Protein AF-A0A9D3YR65-F1 (afdb_monomer_lite)

Foldseek 3Di:
DDDDDDDDDDDPPPDDDPPCVVVVPPPVPLVNLQDQKDDAAADDPDDPDADDLCNLPPAMEGEAECCSNVVDWFFDLDPPLPRQTWDWPAKDPDWAWEQDQQAIHIYIWTWTAGPPPRDTDTC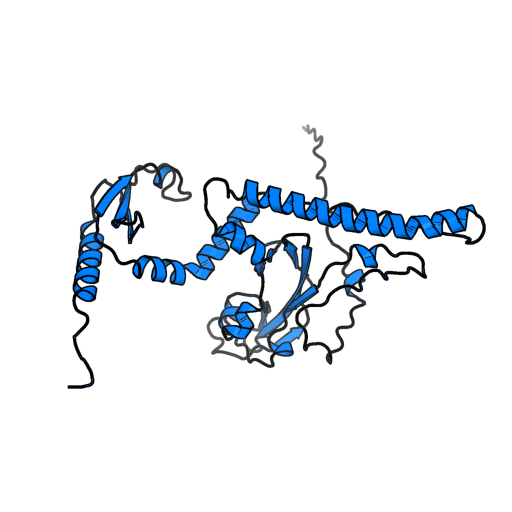PDPSNLVVDDPVVSVVPAWDDDPHHIYGVVLLVLQVPPDDQSALQNSLVNSVVSNVVSLVVSQVVNVVNNVVVVVCVVVVNDDDDDDDDHDDRDDDDDSVVVVVRNVVVCVVCVVVVVVVLQPDDAAFDDKDKDCPVLCPDDDPSHPASKIKIFIAHPVRRTNDIDIGNDPPPPCPVVVVVVVVSVVVVVDPPPDDPDD

Secondary structure (DSSP, 8-state):
-------------------GGGTTT----GGGTT-SEEPPPPPPSS--SPPPTHHHH---EEEE-HHHHS----B--STTSTTPBEEEEEE-S-PEEEE-SSSEEEEEEEEEEETTT--EEETTSHHHHTTS-HHHHTT--EEE-SS-EEEHHHHHHHH---TT--HHHHHHHHHHHHHHHHHHHHHHHHHHHHHHHHHHHTTSSSS---PPPPPPPPPPPHHHHHHHHHHHHHHTHHHHHHHHTT--S-EEEEEEESTTGGG--STTTT---EEEEEEETTS-EEEEEEESSTTTTTHHHHHHHHHHHHHHT------S--

InterPro domains:
  IPR046616 Domain of unknown function DUF6729 [PF20499] (31-234)

Radius of gyration: 27.74 Å; chains: 1; bounding box: 66×51×92 Å

Structure (mmCIF, N/CA/C/O backbone):
data_AF-A0A9D3YR65-F1
#
_entry.id   AF-A0A9D3YR65-F1
#
loop_
_atom_site.group_PDB
_atom_site.id
_atom_site.type_symbol
_atom_site.label_atom_id
_atom_site.label_alt_id
_atom_site.label_comp_id
_atom_site.label_asym_id
_atom_site.label_entity_id
_atom_site.label_seq_id
_atom_site.pdbx_PDB_ins_code
_atom_site.Cartn_x
_atom_site.Cartn_y
_atom_site.Cartn_z
_atom_site.occupancy
_atom_site.B_iso_or_equiv
_atom_site.auth_seq_id
_atom_site.auth_comp_id
_atom_site.auth_asym_id
_atom_site.auth_atom_id
_atom_site.pdbx_PDB_model_num
ATOM 1 N N . MET A 1 1 ? 37.535 -23.950 35.091 1.00 33.81 1 MET A N 1
ATOM 2 C CA . MET A 1 1 ? 37.998 -22.564 35.286 1.00 33.81 1 MET A CA 1
ATOM 3 C C . MET A 1 1 ? 37.459 -21.768 34.109 1.00 33.81 1 MET A C 1
ATOM 5 O O . MET A 1 1 ? 38.143 -21.617 33.110 1.00 33.81 1 MET A O 1
ATOM 9 N N . GLU A 1 2 ? 36.144 -21.555 34.016 1.00 28.38 2 GLU A N 1
ATOM 10 C CA . GLU A 1 2 ? 35.369 -20.631 34.875 1.00 28.38 2 GLU A CA 1
ATOM 11 C C . GLU A 1 2 ? 36.093 -19.287 34.980 1.00 28.38 2 GLU A C 1
ATOM 13 O O . GLU A 1 2 ? 37.108 -19.197 35.657 1.00 28.38 2 GLU A O 1
ATOM 18 N N . ASP A 1 3 ? 35.646 -18.282 34.225 1.00 25.77 3 ASP A N 1
ATOM 19 C CA . ASP A 1 3 ? 34.629 -17.386 34.772 1.00 25.77 3 ASP A CA 1
ATOM 20 C C . ASP A 1 3 ? 33.911 -16.558 33.696 1.00 25.77 3 ASP A C 1
ATOM 22 O O . ASP A 1 3 ? 34.478 -16.108 32.700 1.00 25.77 3 ASP A O 1
ATOM 26 N N . ASN A 1 4 ? 32.614 -16.398 33.934 1.00 28.11 4 ASN A N 1
ATOM 27 C CA . ASN A 1 4 ? 31.660 -15.551 33.230 1.00 28.11 4 ASN A CA 1
ATOM 28 C C . ASN A 1 4 ? 31.569 -14.218 34.003 1.00 28.11 4 ASN A C 1
ATOM 30 O O . ASN A 1 4 ? 31.709 -14.225 35.226 1.00 28.11 4 ASN A O 1
ATOM 34 N N . PRO A 1 5 ? 31.238 -13.083 33.363 1.00 31.69 5 PRO A N 1
ATOM 35 C CA . PRO A 1 5 ? 29.966 -12.498 33.776 1.00 31.69 5 PRO A CA 1
ATOM 36 C C . PRO A 1 5 ? 29.166 -11.850 32.638 1.00 31.69 5 PRO A C 1
ATOM 38 O O . PRO A 1 5 ? 29.529 -10.842 32.034 1.00 31.69 5 PRO A O 1
ATOM 41 N N . THR A 1 6 ? 27.966 -12.390 32.468 1.00 30.88 6 THR A N 1
ATOM 42 C CA . THR A 1 6 ? 26.739 -11.732 32.017 1.00 30.88 6 THR A CA 1
ATOM 43 C C . THR A 1 6 ? 26.344 -10.530 32.881 1.00 30.88 6 THR A C 1
ATOM 45 O O . THR A 1 6 ? 26.298 -10.649 34.103 1.00 30.88 6 THR A O 1
ATOM 48 N N . LYS A 1 7 ? 25.933 -9.430 32.229 1.00 27.34 7 LYS A N 1
ATOM 49 C CA . LYS A 1 7 ? 24.860 -8.463 32.594 1.00 27.34 7 LYS A CA 1
ATOM 50 C C . LYS A 1 7 ? 24.958 -7.286 31.612 1.00 27.34 7 LYS A C 1
ATOM 52 O O . LYS A 1 7 ? 26.037 -6.762 31.402 1.00 27.34 7 LYS A O 1
ATOM 57 N N . GLY A 1 8 ? 23.941 -6.758 30.952 1.00 29.27 8 GLY A N 1
ATOM 58 C CA . GLY A 1 8 ? 22.530 -7.057 30.785 1.00 29.27 8 GLY A CA 1
ATOM 59 C C . GLY A 1 8 ? 22.041 -5.999 29.789 1.00 29.27 8 GLY A C 1
ATOM 60 O O . GLY A 1 8 ? 22.230 -4.805 30.008 1.00 29.27 8 GLY A O 1
ATOM 61 N N . ARG A 1 9 ? 21.491 -6.410 28.647 1.00 26.41 9 ARG A N 1
ATOM 62 C CA . ARG A 1 9 ? 20.731 -5.514 27.768 1.00 26.41 9 ARG A CA 1
ATOM 63 C C . ARG A 1 9 ? 19.375 -6.155 27.585 1.00 26.41 9 ARG A C 1
ATOM 65 O O . ARG A 1 9 ? 19.244 -7.103 26.817 1.00 26.41 9 ARG A O 1
ATOM 72 N N . SER A 1 10 ? 18.404 -5.657 28.344 1.00 24.78 10 SER A N 1
ATOM 73 C CA . SER A 1 10 ? 16.997 -5.981 28.160 1.00 24.78 10 SER A CA 1
ATOM 74 C C . SER A 1 10 ? 16.631 -5.740 26.701 1.00 24.78 10 SER A C 1
ATOM 76 O O . SER A 1 10 ? 16.705 -4.614 26.202 1.00 24.78 10 SER A O 1
ATOM 78 N N . ALA A 1 11 ? 16.276 -6.818 26.010 1.00 24.48 11 ALA A N 1
ATOM 79 C CA . ALA A 1 11 ? 15.520 -6.734 24.782 1.00 24.48 11 ALA A CA 1
ATOM 80 C C . ALA A 1 11 ? 14.177 -6.096 25.146 1.00 24.48 11 ALA A C 1
ATOM 82 O O . ALA A 1 11 ? 13.398 -6.661 25.909 1.00 24.48 11 ALA A O 1
ATOM 83 N N . VAL A 1 12 ? 13.935 -4.881 24.659 1.00 24.88 12 VAL A N 1
ATOM 84 C CA . VAL A 1 12 ? 12.588 -4.318 24.664 1.00 24.88 12 VAL A CA 1
ATOM 85 C C . VAL A 1 12 ? 11.820 -5.097 23.606 1.00 24.88 12 VAL A C 1
ATOM 87 O O . VAL A 1 12 ? 11.958 -4.846 22.407 1.00 24.88 12 VAL A O 1
ATOM 90 N N . ASP A 1 13 ? 11.081 -6.099 24.068 1.00 22.06 13 ASP A N 1
ATOM 91 C CA . ASP A 1 13 ? 10.067 -6.794 23.294 1.00 22.06 13 ASP A CA 1
ATOM 92 C C . ASP A 1 13 ? 9.040 -5.769 22.810 1.00 22.06 13 ASP A C 1
ATOM 94 O O . ASP A 1 13 ? 8.170 -5.317 23.554 1.00 22.06 13 ASP A O 1
ATOM 98 N N . ILE A 1 14 ? 9.131 -5.398 21.533 1.00 26.06 14 ILE A N 1
ATOM 99 C CA . ILE A 1 14 ? 8.037 -4.731 20.831 1.00 26.06 14 ILE A CA 1
ATOM 100 C C . ILE A 1 14 ? 6.970 -5.803 20.614 1.00 26.06 14 ILE A C 1
ATOM 102 O O . ILE A 1 14 ? 6.960 -6.504 19.599 1.00 26.06 14 ILE A O 1
ATOM 106 N N . LYS A 1 15 ? 6.087 -5.959 21.600 1.00 24.25 15 LYS A N 1
ATOM 107 C CA . LYS A 1 15 ? 4.850 -6.716 21.440 1.00 24.25 15 LYS A CA 1
ATOM 108 C C . LYS A 1 15 ? 3.971 -5.987 20.420 1.00 24.25 15 LYS A C 1
ATOM 110 O O . LYS A 1 15 ? 3.348 -4.980 20.720 1.00 24.25 15 LYS A O 1
ATOM 115 N N . SER A 1 16 ? 3.919 -6.519 19.206 1.00 31.56 16 SER A N 1
ATOM 116 C CA . SER A 1 16 ? 2.702 -6.526 18.396 1.00 31.56 16 SER A CA 1
ATOM 117 C C . SER A 1 16 ? 2.431 -7.992 18.083 1.00 31.56 16 SER A C 1
ATOM 119 O O . SER A 1 16 ? 3.314 -8.689 17.573 1.00 31.56 16 SER A O 1
ATOM 121 N N . PRO A 1 17 ? 1.267 -8.490 18.505 1.00 38.75 17 PRO A N 1
ATOM 122 C CA . PRO A 1 17 ? 0.138 -8.415 17.593 1.00 38.75 17 PRO A CA 1
ATOM 123 C C . PRO A 1 17 ? -1.116 -7.873 18.280 1.00 38.75 17 PRO A C 1
ATOM 125 O O . PRO A 1 17 ? -1.417 -8.230 19.416 1.00 38.75 17 PRO A O 1
ATOM 128 N N . VAL A 1 18 ? -1.895 -7.073 17.550 1.00 37.34 18 VAL A N 1
ATOM 129 C CA . VAL A 1 18 ? -3.341 -7.016 17.795 1.00 37.34 18 VAL A CA 1
ATOM 130 C C . VAL A 1 18 ? -3.839 -8.467 17.738 1.00 37.34 18 VAL A C 1
ATOM 132 O O . VAL A 1 18 ? -3.592 -9.134 16.725 1.00 37.34 18 VAL A O 1
ATOM 135 N N . PRO A 1 19 ? -4.460 -9.001 18.802 1.00 29.31 19 PRO A N 1
ATOM 136 C CA . PRO A 1 19 ? -5.005 -10.346 18.771 1.00 29.31 19 PRO A CA 1
ATOM 137 C C . PRO A 1 19 ? -6.014 -10.460 17.625 1.00 29.31 19 PRO A C 1
ATOM 139 O O . PRO A 1 19 ? -6.891 -9.611 17.461 1.00 29.31 19 PRO A O 1
ATOM 142 N N . LEU A 1 20 ? -5.912 -11.541 16.844 1.00 39.25 20 LEU A N 1
ATOM 143 C CA . LEU A 1 20 ? -6.888 -11.929 15.811 1.00 39.25 20 LEU A CA 1
ATOM 144 C C . LEU A 1 20 ? -8.329 -11.996 16.348 1.00 39.25 20 LEU A C 1
ATOM 146 O O . LEU A 1 20 ? -9.271 -12.059 15.567 1.00 39.25 20 LEU A O 1
ATOM 150 N N . ASP A 1 21 ? -8.501 -11.965 17.663 1.00 33.94 21 ASP A N 1
ATOM 151 C CA . ASP A 1 21 ? -9.764 -12.030 18.383 1.00 33.94 21 ASP A CA 1
ATOM 152 C C . ASP A 1 21 ? -10.665 -10.815 18.101 1.00 33.94 21 ASP A C 1
ATOM 154 O O . ASP A 1 21 ? -11.883 -10.970 18.062 1.00 33.94 21 ASP A O 1
ATOM 158 N N . GLN A 1 22 ? -10.094 -9.648 17.769 1.00 35.03 22 GLN A N 1
ATOM 159 C CA . GLN A 1 22 ? -10.869 -8.493 17.282 1.00 35.03 22 GLN A CA 1
ATOM 160 C C . GLN A 1 22 ? -11.310 -8.634 15.810 1.00 35.03 22 GLN A C 1
ATOM 162 O O . GLN A 1 22 ? -12.278 -8.008 15.390 1.00 35.03 22 GLN A O 1
ATOM 167 N N . LEU A 1 23 ? -10.656 -9.499 15.025 1.00 39.41 23 LEU A N 1
ATOM 168 C CA . LEU A 1 23 ? -11.080 -9.865 13.663 1.00 39.41 23 LEU A CA 1
ATOM 169 C C . LEU A 1 23 ? -11.998 -11.099 13.639 1.00 39.41 23 LEU A C 1
ATOM 171 O O . LEU A 1 23 ? -12.632 -11.364 12.619 1.00 39.41 23 LEU A O 1
ATOM 175 N N . ARG A 1 24 ? -12.114 -11.846 14.748 1.00 28.81 24 ARG A N 1
ATOM 176 C CA . ARG A 1 24 ? -12.967 -13.047 14.853 1.00 28.81 24 ARG A CA 1
ATOM 177 C C . ARG A 1 24 ? -14.471 -12.755 14.854 1.00 28.81 24 ARG A C 1
ATOM 179 O O . ARG A 1 24 ? -15.246 -13.697 14.760 1.00 28.81 24 ARG A O 1
ATOM 186 N N . ARG A 1 25 ? -14.893 -11.488 14.929 1.00 34.16 25 ARG A N 1
ATOM 187 C CA . ARG A 1 25 ? -16.309 -11.082 14.832 1.00 34.16 25 ARG A CA 1
ATOM 188 C C . ARG A 1 25 ? -16.687 -10.376 13.533 1.00 34.16 25 ARG A C 1
ATOM 190 O O . ARG A 1 25 ? -17.778 -9.828 13.446 1.00 34.16 25 ARG A O 1
ATOM 197 N N . VAL A 1 26 ? -15.842 -10.427 12.508 1.00 38.66 26 VAL A N 1
ATOM 198 C CA . VAL A 1 26 ? -16.343 -10.259 11.142 1.00 38.66 26 VAL A CA 1
ATOM 199 C C . VAL A 1 26 ? -16.461 -11.659 10.569 1.00 38.66 26 VAL A C 1
ATOM 201 O O . VAL A 1 26 ? -15.547 -12.157 9.912 1.00 38.66 26 VAL A O 1
ATOM 204 N N . GLU A 1 27 ? -17.580 -12.330 10.852 1.00 37.56 27 GLU A N 1
ATOM 205 C CA . GLU A 1 27 ? -18.038 -13.369 9.936 1.00 37.56 27 GLU A CA 1
ATOM 206 C C . GLU A 1 27 ? -18.196 -12.669 8.587 1.00 37.56 27 GLU A C 1
ATOM 208 O O . GLU A 1 27 ? -19.143 -11.919 8.359 1.00 37.56 27 GLU A O 1
ATOM 213 N N . LEU A 1 28 ? -17.191 -12.813 7.720 1.00 48.69 28 LEU A N 1
ATOM 214 C CA . LEU A 1 28 ? -17.271 -12.372 6.338 1.00 48.69 28 LEU A CA 1
ATOM 215 C C . LEU A 1 28 ? -18.315 -13.264 5.676 1.00 48.69 28 LEU A C 1
ATOM 217 O O . LEU A 1 28 ? -17.992 -14.312 5.115 1.00 48.69 28 LEU A O 1
ATOM 221 N N . VAL A 1 29 ? -19.580 -12.870 5.824 1.00 46.75 29 VAL A N 1
ATOM 222 C CA . VAL A 1 29 ? -20.714 -13.534 5.198 1.00 46.75 29 VAL A CA 1
ATOM 223 C C . VAL A 1 29 ? -20.422 -13.552 3.694 1.00 46.75 29 VAL A C 1
ATOM 225 O O . VAL A 1 29 ? -20.149 -12.489 3.127 1.00 46.75 29 VAL A O 1
ATOM 228 N N . PRO A 1 30 ? -20.427 -14.724 3.033 1.00 53.00 30 PRO A N 1
ATOM 229 C CA . PRO A 1 30 ? -20.057 -14.853 1.622 1.00 53.00 30 PRO A CA 1
ATOM 230 C C . PRO A 1 30 ? -20.806 -13.893 0.684 1.00 53.00 30 PRO A C 1
ATOM 232 O O . PRO A 1 30 ? -20.259 -13.495 -0.342 1.00 53.00 30 PRO A O 1
ATOM 235 N N . GLU A 1 31 ? -22.019 -13.488 1.064 1.00 51.12 31 GLU A N 1
ATOM 236 C CA . GLU A 1 31 ? -22.888 -12.550 0.342 1.00 51.12 31 GLU A CA 1
ATOM 237 C C . GLU A 1 31 ? -22.334 -11.110 0.286 1.00 51.12 31 GLU A C 1
ATOM 239 O O . GLU A 1 31 ? -22.676 -10.357 -0.623 1.00 51.12 31 GLU A O 1
ATOM 244 N N . HIS A 1 32 ? -21.412 -10.739 1.184 1.00 57.03 32 HIS A N 1
ATOM 245 C CA . HIS A 1 32 ? -20.822 -9.396 1.265 1.00 57.03 32 HIS A CA 1
ATOM 246 C C . HIS A 1 32 ? -19.410 -9.282 0.669 1.00 57.03 32 HIS A C 1
ATOM 248 O O . HIS A 1 32 ? -18.763 -8.240 0.778 1.00 57.03 32 HIS A O 1
ATOM 254 N N . LEU A 1 33 ? -18.914 -10.311 -0.027 1.00 69.75 33 LEU A N 1
ATOM 255 C CA . LEU A 1 33 ? -17.608 -10.265 -0.702 1.00 69.75 33 LEU A CA 1
ATOM 256 C C . LEU A 1 33 ? -17.596 -9.390 -1.972 1.00 69.75 33 LEU A C 1
ATOM 258 O O . LEU A 1 33 ? -16.662 -9.481 -2.761 1.00 69.75 33 LEU A O 1
ATOM 262 N N . ASN A 1 34 ? -18.596 -8.528 -2.165 1.00 75.56 34 ASN A N 1
ATOM 263 C CA . ASN A 1 34 ? -18.688 -7.594 -3.291 1.00 75.56 34 ASN A CA 1
ATOM 264 C C . ASN A 1 34 ? -18.010 -6.241 -3.004 1.00 75.56 34 ASN A C 1
ATOM 266 O O . ASN A 1 34 ? -17.967 -5.380 -3.880 1.00 75.56 34 ASN A O 1
ATOM 270 N N . GLN A 1 35 ? -17.482 -6.041 -1.793 1.00 86.00 35 GLN A N 1
ATOM 271 C CA . GLN A 1 35 ? -16.808 -4.810 -1.384 1.00 86.00 35 GLN A CA 1
ATOM 272 C C . GLN A 1 35 ? -15.331 -5.064 -1.053 1.00 86.00 35 GLN A C 1
ATOM 274 O O . GLN A 1 35 ? -14.964 -6.090 -0.475 1.00 86.00 35 GLN A O 1
ATOM 279 N N . LEU A 1 36 ? -14.474 -4.110 -1.428 1.00 90.81 36 LEU A N 1
ATOM 280 C CA . LEU A 1 36 ? -13.048 -4.107 -1.083 1.00 90.81 36 LEU A CA 1
ATOM 281 C C . LEU A 1 36 ? -12.794 -3.518 0.308 1.00 90.81 36 LEU A C 1
ATOM 283 O O . LEU A 1 36 ? -12.014 -4.066 1.080 1.00 90.81 36 LEU A O 1
ATOM 287 N N . TRP A 1 37 ? -13.438 -2.393 0.612 1.00 93.44 37 TRP A N 1
ATOM 288 C CA . TRP A 1 37 ? -13.163 -1.582 1.794 1.00 93.44 37 TRP A CA 1
ATOM 289 C C . TRP A 1 37 ? -14.249 -1.713 2.848 1.00 93.44 37 TRP A C 1
ATOM 291 O O . TRP A 1 37 ? -15.413 -1.466 2.565 1.00 93.44 37 TRP A O 1
ATOM 301 N N . TRP A 1 38 ? -13.851 -2.018 4.073 1.00 92.19 38 TRP A N 1
ATOM 302 C CA . TRP A 1 38 ? -14.721 -2.107 5.236 1.00 92.19 38 TRP A CA 1
ATOM 303 C C . TRP A 1 38 ? -14.325 -1.022 6.223 1.00 92.19 38 TRP A C 1
ATOM 305 O O . TRP A 1 38 ? -13.208 -1.025 6.741 1.00 92.19 38 TRP A O 1
ATOM 315 N N . HIS A 1 39 ? -15.224 -0.076 6.466 1.00 90.19 39 HIS A N 1
ATOM 316 C CA . HIS A 1 39 ? -14.978 1.021 7.392 1.00 90.19 39 HIS A CA 1
ATOM 317 C C . HIS A 1 39 ? -15.617 0.715 8.748 1.00 90.19 39 HIS A C 1
ATOM 319 O O . HIS A 1 39 ? -16.739 0.206 8.783 1.00 90.19 39 HIS A O 1
ATOM 325 N N . PRO A 1 40 ? -14.927 1.009 9.863 1.00 87.88 40 PRO A N 1
ATOM 326 C CA . PRO A 1 40 ? -15.519 0.856 11.180 1.00 87.88 40 PRO A CA 1
ATOM 327 C C . PRO A 1 40 ? -16.701 1.822 11.356 1.00 87.88 40 PRO A C 1
ATOM 329 O O . PRO A 1 40 ? -16.704 2.909 10.758 1.00 87.88 40 PRO A O 1
ATOM 332 N N . PRO A 1 41 ? -17.699 1.447 12.176 1.00 83.94 41 PRO A N 1
ATOM 333 C CA . PRO A 1 41 ? -18.816 2.326 12.488 1.00 83.94 41 PRO A CA 1
ATOM 334 C C . PRO A 1 41 ? -18.291 3.609 13.132 1.00 83.94 41 PRO A C 1
ATOM 336 O O . PRO A 1 41 ? -17.481 3.555 14.053 1.00 83.94 41 PRO A O 1
ATOM 339 N N . GLN A 1 42 ? -18.751 4.754 12.635 1.00 82.94 42 GLN A N 1
ATOM 340 C CA . GLN A 1 42 ? -18.364 6.052 13.177 1.00 82.94 42 GLN A CA 1
ATOM 341 C C . GLN A 1 42 ? -19.102 6.330 14.496 1.00 82.94 42 GLN A C 1
ATOM 343 O O . GLN A 1 42 ? -20.211 5.817 14.696 1.00 82.94 42 GLN A O 1
ATOM 348 N N . PRO A 1 43 ? -18.515 7.130 15.402 1.00 84.56 43 PRO A N 1
ATOM 349 C CA . PRO A 1 43 ? -19.222 7.614 16.580 1.00 84.56 43 PRO A CA 1
ATOM 350 C C . PRO A 1 43 ? -20.489 8.378 16.178 1.00 84.56 43 PRO A C 1
ATOM 352 O O . PRO A 1 43 ? -20.512 9.105 15.183 1.00 84.56 43 PRO A O 1
ATOM 355 N N . ALA A 1 44 ? -21.569 8.152 16.926 1.00 83.31 44 ALA A N 1
ATOM 356 C CA . ALA A 1 44 ? -22.836 8.832 16.697 1.00 83.31 44 ALA A CA 1
ATOM 357 C C . ALA A 1 44 ? -22.738 10.283 17.180 1.00 83.31 44 ALA A C 1
ATOM 359 O O . ALA A 1 44 ? -22.113 10.541 18.199 1.00 83.31 44 ALA A O 1
ATOM 360 N N . VAL A 1 45 ? -23.413 11.208 16.492 1.00 82.69 45 VAL A N 1
ATOM 361 C CA . VAL A 1 45 ? -23.444 12.633 16.882 1.00 82.69 45 VAL A CA 1
ATOM 362 C C . VAL A 1 45 ? -24.059 12.829 18.273 1.00 82.69 45 VAL A C 1
ATOM 364 O O . VAL A 1 45 ? -23.656 13.720 19.008 1.00 82.69 45 VAL A O 1
ATOM 367 N N . ALA A 1 46 ? -25.035 11.992 18.632 1.00 83.38 46 ALA A N 1
ATOM 368 C CA . ALA A 1 46 ? -25.595 11.921 19.973 1.00 83.38 46 ALA A CA 1
ATOM 369 C C . ALA A 1 46 ? -25.284 10.543 20.561 1.00 83.38 46 ALA A C 1
ATOM 371 O O . ALA A 1 46 ? -25.750 9.515 20.053 1.00 83.38 46 ALA A O 1
ATOM 372 N N . VAL A 1 47 ? -24.471 10.522 21.613 1.00 83.44 47 VAL A N 1
ATOM 373 C CA . VAL A 1 47 ? -24.034 9.285 22.253 1.00 83.44 47 VAL A CA 1
ATOM 374 C C . VAL A 1 47 ? -25.022 8.887 23.350 1.00 83.44 47 VAL A C 1
ATOM 376 O O . VAL A 1 47 ? -25.062 9.478 24.422 1.00 83.44 47 VAL A O 1
ATOM 379 N N . ASN A 1 48 ? -25.816 7.850 23.076 1.00 83.00 48 ASN A N 1
ATOM 380 C CA . ASN A 1 48 ? -26.861 7.351 23.985 1.00 83.00 48 ASN A CA 1
ATOM 381 C C . ASN A 1 48 ? -26.420 6.138 24.827 1.00 83.00 48 ASN A C 1
ATOM 383 O O . ASN A 1 48 ? -27.207 5.574 25.581 1.00 83.00 48 ASN A O 1
ATOM 387 N N . SER A 1 49 ? -25.178 5.689 24.660 1.00 86.12 49 SER A N 1
ATOM 388 C CA . SER A 1 49 ? -24.602 4.516 25.323 1.00 86.12 49 SER A CA 1
ATOM 389 C C . SER A 1 49 ? -23.141 4.785 25.644 1.00 86.12 49 SER A C 1
ATOM 391 O O . SER A 1 49 ? -22.509 5.518 24.889 1.00 86.12 49 SER A O 1
ATOM 393 N N . LEU A 1 50 ? -22.588 4.133 26.667 1.00 85.88 50 LEU A N 1
ATOM 394 C CA . LEU A 1 50 ? -21.190 4.320 27.058 1.00 85.88 50 LEU A CA 1
ATOM 395 C C . LEU A 1 50 ? -20.235 4.226 25.839 1.00 85.88 50 LEU A C 1
ATOM 397 O O . LEU A 1 50 ? -20.323 3.244 25.088 1.00 85.88 50 LEU A O 1
ATOM 401 N N . PRO A 1 51 ? -19.364 5.228 25.604 1.00 89.19 51 PRO A N 1
ATOM 402 C CA . PRO A 1 51 ? -18.457 5.228 24.464 1.00 89.19 51 PRO A CA 1
ATOM 403 C C . PRO A 1 51 ? -17.449 4.080 24.567 1.00 89.19 51 PRO A C 1
ATOM 405 O O . PRO A 1 51 ? -16.729 3.959 25.551 1.00 89.19 51 PRO A O 1
ATOM 408 N N . GLY A 1 52 ? -17.379 3.240 23.535 1.00 88.44 52 GLY A N 1
ATOM 409 C CA . GLY A 1 52 ? -16.339 2.217 23.416 1.00 88.44 52 GLY A CA 1
ATOM 410 C C . GLY A 1 52 ? -15.171 2.722 22.575 1.00 88.44 52 GLY A C 1
ATOM 411 O O . GLY A 1 52 ? -15.394 3.247 21.482 1.00 88.44 52 GLY A O 1
ATOM 412 N N . VAL A 1 53 ? -13.938 2.498 23.036 1.00 89.62 53 VAL A N 1
ATOM 413 C CA . VAL A 1 53 ? -12.692 2.910 22.357 1.00 89.62 53 VAL A CA 1
ATOM 414 C C . VAL A 1 53 ? -12.655 2.460 20.894 1.00 89.62 53 VAL A C 1
ATOM 416 O O . VAL A 1 53 ? -12.317 3.240 20.001 1.00 89.62 53 VAL A O 1
ATOM 419 N N . ASP A 1 54 ? -13.075 1.226 20.615 1.00 88.12 54 ASP A N 1
ATOM 420 C CA . ASP A 1 54 ? -13.074 0.670 19.260 1.00 88.12 54 ASP A CA 1
ATOM 421 C C . ASP A 1 54 ? -13.893 1.520 18.273 1.00 88.12 54 ASP A C 1
ATOM 423 O O . ASP A 1 54 ? -13.559 1.589 17.096 1.00 88.12 54 ASP A O 1
ATOM 427 N N . ARG A 1 55 ? -14.929 2.237 18.725 1.00 88.19 55 ARG A N 1
ATOM 428 C CA . AR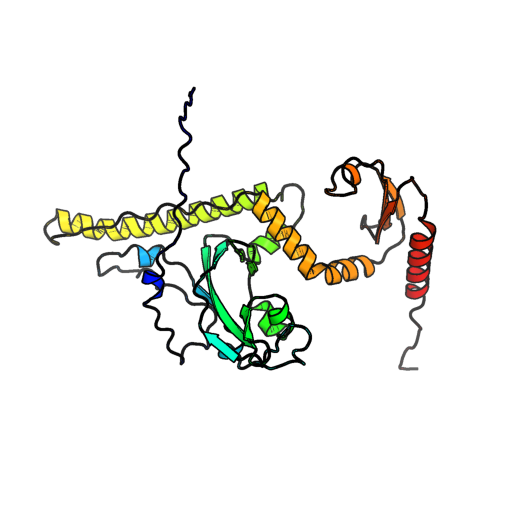G A 1 55 ? -15.750 3.081 17.841 1.00 88.19 55 ARG A CA 1
ATOM 429 C C . ARG A 1 55 ? -15.007 4.325 17.332 1.00 88.19 55 ARG A C 1
ATOM 431 O O . ARG A 1 55 ? -15.364 4.847 16.283 1.00 88.19 55 ARG A O 1
ATOM 438 N N . TYR A 1 56 ? -13.971 4.774 18.039 1.00 91.56 56 TYR A N 1
ATOM 439 C CA . TYR A 1 56 ? -13.196 5.975 17.696 1.00 91.56 56 TYR A CA 1
ATOM 440 C C . TYR A 1 56 ? -11.847 5.627 17.062 1.00 91.56 56 TYR A C 1
ATOM 442 O O . TYR A 1 56 ? -11.364 6.366 16.206 1.00 91.56 56 TYR A O 1
ATOM 450 N N . PHE A 1 57 ? -11.250 4.500 17.464 1.00 92.00 57 PHE A N 1
ATOM 451 C CA . PHE A 1 57 ? -9.880 4.129 17.094 1.00 92.00 57 PHE A CA 1
ATOM 452 C C . PHE A 1 57 ? -9.777 2.882 16.203 1.00 92.00 57 PHE A C 1
ATOM 454 O O . PHE A 1 57 ? -8.668 2.521 15.788 1.00 92.00 57 PHE A O 1
ATOM 461 N N . ALA A 1 58 ? -10.894 2.217 15.878 1.00 91.38 58 ALA A N 1
ATOM 462 C CA . ALA A 1 58 ? -10.872 1.139 14.896 1.00 91.38 58 ALA A CA 1
ATOM 463 C C . ALA A 1 58 ? -10.421 1.649 13.524 1.00 91.38 58 ALA A C 1
ATOM 465 O O . ALA A 1 58 ? -10.554 2.819 13.161 1.00 91.38 58 ALA A O 1
ATOM 466 N N . ARG A 1 59 ? -9.868 0.727 12.740 1.00 92.38 59 ARG A N 1
ATOM 467 C CA . ARG A 1 59 ? -9.212 1.031 11.470 1.00 92.38 59 ARG A CA 1
ATOM 468 C C . ARG A 1 59 ? -9.958 0.396 10.307 1.00 92.38 59 ARG A C 1
ATOM 470 O O . ARG A 1 59 ? -10.466 -0.715 10.470 1.00 92.38 59 ARG A O 1
ATOM 477 N N . PRO A 1 60 ? -9.975 1.038 9.126 1.00 94.50 60 PRO A N 1
ATOM 478 C CA . PRO A 1 60 ? -10.508 0.416 7.925 1.00 94.50 60 PRO A CA 1
ATOM 479 C C . PRO A 1 60 ? -9.801 -0.907 7.608 1.00 94.50 60 PRO A C 1
ATOM 481 O O . PRO A 1 60 ? -8.615 -1.083 7.901 1.00 94.50 60 PRO A O 1
ATOM 484 N N . LEU A 1 61 ? -10.523 -1.826 6.976 1.00 94.31 61 LEU A N 1
ATOM 485 C CA . LEU A 1 61 ? -10.010 -3.088 6.463 1.00 94.31 61 LEU A CA 1
ATOM 486 C C . LEU A 1 61 ? -10.176 -3.123 4.942 1.00 94.31 61 LEU A C 1
ATOM 488 O O . LEU A 1 61 ? -11.285 -3.081 4.420 1.00 94.31 61 LEU A O 1
ATOM 492 N N . LEU A 1 62 ? -9.063 -3.255 4.234 1.00 95.62 62 LEU A N 1
ATOM 493 C CA . LEU A 1 62 ? -9.022 -3.629 2.831 1.00 95.62 62 LEU A CA 1
ATOM 494 C C . LEU A 1 62 ? -8.985 -5.156 2.731 1.00 95.62 62 LEU A C 1
ATOM 496 O O . LEU A 1 62 ? -8.007 -5.792 3.130 1.00 95.62 62 LEU A O 1
ATOM 500 N N . LEU A 1 63 ? -10.039 -5.749 2.181 1.00 94.62 63 LEU A N 1
ATOM 501 C CA . LEU A 1 63 ? -10.108 -7.170 1.876 1.00 94.62 63 LEU A CA 1
ATOM 502 C C . LEU A 1 63 ? -9.758 -7.391 0.403 1.00 94.62 63 LEU A C 1
ATOM 504 O O . LEU A 1 63 ? -10.507 -6.996 -0.483 1.00 94.62 63 LEU A O 1
ATOM 508 N N . TRP A 1 64 ? -8.629 -8.044 0.137 1.00 95.06 64 TRP A N 1
ATOM 509 C CA . TRP A 1 64 ? -8.154 -8.337 -1.214 1.00 95.06 64 TRP A CA 1
ATOM 510 C C . TRP A 1 64 ? -8.348 -9.814 -1.566 1.00 95.06 64 TRP A C 1
ATOM 512 O O . TRP A 1 64 ? -7.542 -10.669 -1.192 1.00 95.06 64 TRP A O 1
ATOM 522 N N . MET A 1 65 ? -9.432 -10.123 -2.277 1.00 94.38 65 MET A N 1
ATOM 523 C CA . MET A 1 65 ? -9.788 -11.480 -2.704 1.00 94.38 65 MET A CA 1
ATOM 524 C C . MET A 1 65 ? -10.287 -11.466 -4.155 1.00 94.38 65 MET A C 1
ATOM 526 O O . MET A 1 65 ? -11.442 -11.818 -4.415 1.00 94.38 65 MET A O 1
ATOM 530 N N . PRO A 1 66 ? -9.433 -11.077 -5.122 1.00 93.19 66 PRO A N 1
ATOM 531 C CA . PRO A 1 66 ? -9.839 -10.755 -6.492 1.00 93.19 66 PRO A CA 1
ATOM 532 C C . PRO A 1 66 ? -10.645 -11.873 -7.161 1.00 93.19 66 PRO A C 1
ATOM 534 O O . PRO A 1 66 ? -11.632 -11.620 -7.847 1.00 93.19 66 PRO A O 1
ATOM 537 N N . ARG A 1 67 ? -10.275 -13.134 -6.903 1.00 92.00 67 ARG A N 1
ATOM 538 C CA . ARG A 1 67 ? -10.957 -14.307 -7.460 1.00 92.00 67 ARG A CA 1
ATOM 539 C C . ARG A 1 67 ? -12.410 -14.431 -6.987 1.00 92.00 67 ARG A C 1
ATOM 541 O O . ARG A 1 67 ? -13.259 -14.857 -7.760 1.00 92.00 67 ARG A O 1
ATOM 548 N N . LYS A 1 68 ? -12.695 -14.079 -5.728 1.00 89.69 68 LYS A N 1
ATOM 549 C CA . LYS A 1 68 ? -14.054 -14.113 -5.158 1.00 89.69 68 LYS A CA 1
ATOM 550 C C . LYS A 1 68 ? -14.838 -12.840 -5.476 1.00 89.69 68 LYS A C 1
ATOM 552 O O . LYS A 1 68 ? -16.009 -12.937 -5.814 1.00 89.69 68 LYS A O 1
ATOM 557 N N . GLN A 1 69 ? -14.174 -11.688 -5.414 1.00 90.88 69 GLN A N 1
ATOM 558 C CA . GLN A 1 69 ? -14.764 -10.365 -5.639 1.00 90.88 69 GLN A CA 1
ATOM 559 C C . GLN A 1 69 ? -15.195 -10.146 -7.091 1.00 90.88 69 GLN A C 1
ATOM 561 O O . GLN A 1 69 ? -16.287 -9.653 -7.350 1.00 90.88 69 GLN A O 1
ATOM 566 N N . TRP A 1 70 ? -14.355 -10.543 -8.047 1.00 91.75 70 TRP A N 1
ATOM 567 C CA . TRP A 1 70 ? -14.571 -10.244 -9.467 1.00 91.75 70 TRP A CA 1
ATOM 568 C C . TRP A 1 70 ? -14.769 -11.481 -10.334 1.00 91.75 70 TRP A C 1
ATOM 570 O O . TRP A 1 70 ? -14.902 -11.362 -11.548 1.00 91.75 70 TRP A O 1
ATOM 580 N N . LYS A 1 71 ? -14.775 -12.678 -9.732 1.00 91.25 71 LYS A N 1
ATOM 581 C CA . LYS A 1 71 ? -14.920 -13.962 -10.441 1.00 91.25 71 LYS A CA 1
ATOM 582 C C . LYS A 1 71 ? -13.884 -14.156 -11.563 1.00 91.25 71 LYS A C 1
ATOM 584 O O . LYS A 1 71 ? -14.122 -14.893 -12.515 1.00 91.25 71 LYS A O 1
ATOM 589 N N . VAL A 1 72 ? -12.722 -13.507 -11.444 1.00 93.50 72 VAL A N 1
ATOM 590 C CA . VAL A 1 72 ? -11.617 -13.630 -12.402 1.00 93.50 72 VAL A CA 1
ATOM 591 C C . VAL A 1 72 ? -10.917 -14.976 -12.255 1.00 93.50 72 VAL A C 1
ATOM 593 O O . VAL A 1 72 ? -10.781 -15.504 -11.150 1.00 93.50 72 VAL A O 1
ATOM 596 N N . GLN A 1 73 ? -10.419 -15.517 -13.362 1.00 95.50 73 GLN A N 1
ATOM 597 C CA . GLN A 1 73 ? -9.573 -16.707 -13.343 1.00 95.50 73 GLN A CA 1
ATOM 598 C C . GLN A 1 73 ? -8.123 -16.297 -13.095 1.00 95.50 73 GLN A C 1
ATOM 600 O O . GLN A 1 73 ? -7.591 -15.411 -13.761 1.00 95.50 73 GLN A O 1
ATOM 605 N N . LEU A 1 74 ? -7.484 -16.948 -12.126 1.00 96.81 74 LEU A N 1
ATOM 606 C CA . LEU A 1 74 ? -6.087 -16.713 -11.772 1.00 96.81 74 LEU A CA 1
ATOM 607 C C . LEU A 1 74 ? -5.306 -18.004 -11.950 1.00 96.81 74 LEU A C 1
ATOM 609 O O . LEU A 1 74 ? -5.767 -19.074 -11.556 1.00 96.81 74 LEU A O 1
ATOM 613 N N . TYR A 1 75 ? -4.109 -17.890 -12.503 1.00 97.38 75 TYR A N 1
ATOM 614 C CA . TYR A 1 75 ? -3.290 -19.015 -12.921 1.00 97.38 75 TYR A CA 1
ATOM 615 C C . TYR A 1 75 ? -1.995 -19.096 -12.120 1.00 97.38 75 TYR A C 1
ATOM 617 O O . TYR A 1 75 ? -1.420 -18.089 -11.696 1.00 97.38 75 TYR A O 1
ATOM 625 N N . CYS A 1 76 ? -1.522 -20.321 -11.907 1.00 96.81 76 CYS A N 1
ATOM 626 C CA . CYS A 1 76 ? -0.316 -20.588 -11.144 1.00 96.81 76 CYS A CA 1
ATOM 627 C C . CYS A 1 76 ? 0.910 -19.949 -11.822 1.00 96.81 76 CYS A C 1
ATOM 629 O O . CYS A 1 76 ? 1.211 -20.290 -12.968 1.00 96.81 76 CYS A O 1
ATOM 631 N N . PRO A 1 77 ? 1.667 -19.084 -11.120 1.00 95.44 77 PRO A N 1
ATOM 632 C CA . PRO A 1 77 ? 2.842 -18.429 -11.690 1.00 95.44 77 PRO A CA 1
ATOM 633 C C . PRO A 1 77 ? 4.102 -19.310 -11.672 1.00 95.44 77 PRO A C 1
ATOM 635 O O . PRO A 1 77 ? 5.156 -18.887 -12.142 1.00 95.44 77 PRO A O 1
ATOM 638 N N . HIS A 1 78 ? 4.043 -20.511 -11.085 1.00 94.69 78 HIS A N 1
ATOM 639 C CA . HIS A 1 78 ? 5.209 -21.382 -10.974 1.00 94.69 78 HIS A CA 1
ATOM 640 C C . HIS A 1 78 ? 5.510 -22.117 -12.295 1.00 94.69 78 HIS A C 1
ATOM 642 O O . HIS A 1 78 ? 4.582 -22.617 -12.939 1.00 94.69 78 HIS A O 1
ATOM 648 N N . PRO A 1 79 ? 6.798 -22.260 -12.673 1.00 92.88 79 PRO A N 1
ATOM 649 C CA . PRO A 1 79 ? 7.199 -23.031 -13.850 1.00 92.88 79 PRO A CA 1
ATOM 650 C C . PRO A 1 79 ? 6.678 -24.474 -13.811 1.00 92.88 79 PRO A C 1
ATOM 652 O O . PRO A 1 79 ? 6.568 -25.070 -12.738 1.00 92.88 79 PRO A O 1
ATOM 655 N N . GLY A 1 80 ? 6.354 -25.035 -14.980 1.00 91.56 80 GLY A N 1
ATOM 656 C CA . GLY A 1 80 ? 5.854 -26.412 -15.118 1.00 91.56 80 GLY A CA 1
ATOM 657 C C . GLY A 1 80 ? 4.392 -26.614 -14.704 1.00 91.56 80 GLY A C 1
ATOM 658 O O . GLY A 1 80 ? 3.897 -27.740 -14.706 1.00 91.56 80 GLY A O 1
ATOM 659 N N . CYS A 1 81 ? 3.678 -25.543 -14.340 1.00 93.62 81 CYS A N 1
ATOM 660 C CA . CYS A 1 81 ? 2.263 -25.624 -13.986 1.00 93.62 81 CYS A CA 1
ATOM 661 C C . CYS A 1 81 ? 1.304 -25.371 -15.157 1.00 93.62 81 CYS A C 1
ATOM 663 O O . CYS A 1 81 ? 0.109 -25.470 -14.937 1.00 93.62 81 CYS A O 1
ATOM 665 N N . ASP A 1 82 ? 1.793 -25.050 -16.360 1.00 89.38 82 ASP A N 1
ATOM 666 C CA . ASP A 1 82 ? 1.006 -24.896 -17.601 1.00 89.38 82 ASP A CA 1
ATOM 667 C C . ASP A 1 82 ? -0.262 -24.041 -17.461 1.00 89.38 82 ASP A C 1
ATOM 669 O O . ASP A 1 82 ? -1.318 -24.384 -17.979 1.00 89.38 82 ASP A O 1
ATOM 673 N N . LYS A 1 83 ? -0.164 -22.923 -16.726 1.00 88.88 83 LYS A N 1
ATOM 674 C CA . LYS A 1 83 ? -1.318 -22.079 -16.373 1.00 88.88 83 LYS A CA 1
ATOM 675 C C . LYS A 1 83 ? -2.443 -22.884 -15.705 1.00 88.88 83 LYS A C 1
ATOM 677 O O . LYS A 1 83 ? -3.614 -22.685 -15.995 1.00 88.88 83 LYS A O 1
ATOM 682 N N . GLN A 1 84 ? -2.096 -23.773 -14.778 1.00 96.19 84 GLN A N 1
ATOM 683 C CA . GLN A 1 84 ? -3.069 -24.407 -13.896 1.00 96.19 84 GLN A CA 1
ATOM 684 C C . GLN A 1 84 ? -3.847 -23.324 -13.150 1.00 96.19 84 GLN A C 1
ATOM 686 O O . GLN A 1 84 ? -3.248 -22.474 -12.483 1.00 96.19 84 GLN A O 1
ATOM 691 N N . GLU A 1 85 ? -5.170 -23.378 -13.240 1.00 96.94 85 GLU A N 1
ATOM 692 C CA . GLU A 1 85 ? -6.041 -22.470 -12.510 1.00 96.94 85 GLU A CA 1
ATOM 693 C C . GLU A 1 85 ? -5.892 -22.680 -10.997 1.00 96.94 85 GLU A C 1
ATOM 695 O O . GLU A 1 85 ? -5.828 -23.811 -10.502 1.00 96.94 85 GLU A O 1
ATOM 700 N N . LEU A 1 86 ? -5.781 -21.569 -10.273 1.00 97.19 86 LEU A N 1
ATOM 701 C CA . LEU A 1 86 ? -5.634 -21.530 -8.826 1.00 97.19 86 LEU A CA 1
ATOM 702 C C . LEU A 1 86 ? -6.998 -21.655 -8.147 1.00 97.19 86 LEU A C 1
ATOM 704 O O . LEU A 1 86 ? -7.952 -20.980 -8.527 1.00 97.19 86 LEU A O 1
ATOM 708 N N . ALA A 1 87 ? -7.060 -22.456 -7.089 1.00 95.00 87 ALA A N 1
ATOM 709 C CA . ALA A 1 87 ? -8.208 -22.549 -6.198 1.00 95.00 87 ALA A CA 1
ATOM 710 C C . ALA A 1 87 ? -8.051 -21.592 -5.005 1.00 95.00 87 ALA A C 1
ATOM 712 O O . ALA A 1 87 ? -6.937 -21.224 -4.628 1.00 95.00 87 ALA A O 1
ATOM 713 N N . SER A 1 88 ? -9.162 -21.190 -4.384 1.00 91.75 88 SER A N 1
ATOM 714 C CA . SER A 1 88 ? -9.107 -20.429 -3.130 1.00 91.75 88 SER A CA 1
ATOM 715 C C . SER A 1 88 ? -8.759 -21.363 -1.969 1.00 91.75 88 SER A C 1
ATOM 717 O O . SER A 1 88 ? -9.377 -22.412 -1.815 1.00 91.75 88 SER A O 1
ATOM 719 N N . ALA A 1 89 ? -7.801 -20.963 -1.138 1.00 92.50 89 ALA A N 1
ATOM 720 C CA . ALA A 1 89 ? -7.328 -21.699 0.035 1.00 92.50 89 ALA A CA 1
ATOM 721 C C . ALA A 1 89 ? -7.586 -20.930 1.345 1.00 92.50 89 ALA A C 1
ATOM 723 O O . ALA A 1 89 ? -6.842 -21.057 2.319 1.00 92.50 89 ALA A O 1
ATOM 724 N N . GLY A 1 90 ? -8.641 -20.111 1.357 1.00 88.44 90 GLY A N 1
ATOM 725 C CA . GLY A 1 90 ? -9.070 -19.340 2.523 1.00 88.44 90 GLY A CA 1
ATOM 726 C C . GLY A 1 90 ? -8.288 -18.045 2.743 1.00 88.44 90 GLY A C 1
ATOM 727 O O . GLY A 1 90 ? -7.378 -17.696 1.992 1.00 88.44 90 GLY A O 1
ATOM 728 N N . ILE A 1 91 ? -8.679 -17.306 3.780 1.00 89.81 91 ILE A N 1
ATOM 729 C CA . ILE A 1 91 ? -8.059 -16.029 4.146 1.00 89.81 91 ILE A CA 1
ATOM 730 C C . ILE A 1 91 ? -6.695 -16.287 4.787 1.00 89.81 91 ILE A C 1
ATOM 732 O O . ILE A 1 91 ? -6.511 -17.217 5.576 1.00 89.81 91 ILE A O 1
ATOM 736 N N . ASN A 1 92 ? -5.714 -15.465 4.433 1.00 89.81 92 ASN A N 1
ATOM 737 C CA . ASN A 1 92 ? -4.413 -15.493 5.064 1.00 89.81 92 ASN A CA 1
ATOM 738 C C . ASN A 1 92 ? -4.525 -15.044 6.524 1.00 89.81 92 ASN A C 1
ATOM 740 O O . ASN A 1 92 ? -5.064 -13.984 6.823 1.00 89.81 92 ASN A O 1
ATOM 744 N N . GLN A 1 93 ? -3.952 -15.833 7.431 1.00 87.19 93 GLN A N 1
ATOM 745 C CA . GLN A 1 93 ? -3.970 -15.550 8.868 1.00 87.19 93 GLN A CA 1
ATOM 746 C C . GLN A 1 93 ? -3.202 -14.273 9.247 1.00 87.19 93 GLN A C 1
ATOM 748 O O . GLN A 1 93 ? -3.406 -13.727 10.327 1.00 87.19 93 GLN A O 1
ATOM 753 N N . LYS A 1 94 ? -2.295 -13.801 8.386 1.00 88.50 94 LYS A N 1
ATOM 754 C CA . LYS A 1 94 ? -1.515 -12.584 8.598 1.00 88.50 94 LYS A CA 1
ATOM 755 C C . LYS A 1 94 ? -2.193 -11.409 7.911 1.00 88.50 94 LYS A C 1
ATOM 757 O O . LYS A 1 94 ? -2.117 -11.260 6.691 1.00 88.50 94 LYS A O 1
ATOM 762 N N . VAL A 1 95 ? -2.766 -10.537 8.728 1.00 89.94 95 VAL A N 1
ATOM 763 C CA . VAL A 1 95 ? -3.187 -9.199 8.316 1.00 89.94 95 VAL A CA 1
ATOM 764 C C . VAL A 1 95 ? -1.975 -8.271 8.311 1.00 89.94 95 VAL A C 1
ATOM 766 O O . VAL A 1 95 ? -1.104 -8.352 9.179 1.00 89.94 95 VAL A O 1
ATOM 769 N N . ARG A 1 96 ? -1.883 -7.416 7.293 1.00 91.19 96 ARG A N 1
ATOM 770 C CA . ARG A 1 96 ? -0.815 -6.421 7.156 1.00 91.19 96 ARG A CA 1
ATOM 771 C C . ARG A 1 96 ? -1.337 -5.061 7.575 1.00 91.19 96 ARG A C 1
ATOM 773 O O . ARG A 1 96 ? -2.383 -4.643 7.100 1.00 91.19 96 ARG A O 1
ATOM 780 N N . GLN A 1 97 ? -0.586 -4.357 8.404 1.00 93.25 97 GLN A N 1
ATOM 781 C CA . GLN A 1 97 ? -0.855 -2.951 8.657 1.00 93.25 97 GLN A CA 1
ATOM 782 C C . GLN A 1 97 ? -0.283 -2.125 7.500 1.00 93.25 97 GLN A C 1
ATOM 784 O O . GLN A 1 97 ? 0.866 -2.323 7.088 1.00 93.25 97 GLN A O 1
ATOM 789 N N . VAL A 1 98 ? -1.092 -1.214 6.972 1.00 97.38 98 VAL A N 1
ATOM 790 C CA . VAL A 1 98 ? -0.715 -0.312 5.889 1.00 97.38 98 VAL A CA 1
ATOM 791 C C . VAL A 1 98 ? -0.610 1.100 6.441 1.00 97.38 98 VAL A C 1
ATOM 793 O O . VAL A 1 98 ? -1.541 1.588 7.077 1.00 97.38 98 VAL A O 1
ATOM 796 N N . VAL A 1 99 ? 0.547 1.729 6.236 1.00 97.50 99 VAL A N 1
ATOM 797 C CA . VAL A 1 99 ? 0.782 3.133 6.582 1.00 97.50 99 VAL A CA 1
ATOM 798 C C . VAL A 1 99 ? 0.076 4.008 5.558 1.00 97.50 99 VAL A C 1
ATOM 800 O O . VAL A 1 99 ? 0.340 3.873 4.363 1.00 97.50 99 VAL A O 1
ATOM 803 N N . ASP A 1 100 ? -0.759 4.918 6.038 1.00 96.69 100 ASP A N 1
ATOM 804 C CA . ASP A 1 100 ? -1.518 5.863 5.227 1.00 96.69 100 ASP A CA 1
ATOM 805 C C . ASP A 1 100 ? -1.232 7.315 5.650 1.00 96.69 100 ASP A C 1
ATOM 807 O O . ASP A 1 100 ? -0.440 7.539 6.564 1.00 96.69 100 ASP A O 1
ATOM 811 N N . ILE A 1 101 ? -1.804 8.311 4.971 1.00 95.56 101 ILE A N 1
ATOM 812 C CA . ILE A 1 101 ? -1.512 9.736 5.207 1.00 95.56 101 ILE A CA 1
ATOM 813 C C . ILE A 1 101 ? -1.800 10.155 6.652 1.00 95.56 101 ILE A C 1
ATOM 815 O O . ILE A 1 101 ? -0.976 10.838 7.251 1.00 95.56 101 ILE A O 1
ATOM 819 N N . ASP A 1 102 ? -2.945 9.755 7.190 1.00 93.62 102 ASP A N 1
ATOM 820 C CA . ASP A 1 102 ? -3.526 10.223 8.454 1.00 93.62 102 ASP A CA 1
ATOM 821 C C . ASP A 1 102 ? -3.771 9.085 9.457 1.00 93.62 102 ASP A C 1
ATOM 823 O O . ASP A 1 102 ? -4.339 9.286 10.527 1.00 93.62 102 ASP A O 1
ATOM 827 N N . GLY A 1 103 ? -3.300 7.878 9.150 1.00 95.00 103 GLY A N 1
ATOM 828 C CA . GLY A 1 103 ? -3.342 6.765 10.082 1.00 95.00 103 GLY A CA 1
ATOM 829 C C . GLY A 1 103 ? -2.894 5.455 9.457 1.00 95.00 103 GLY A C 1
ATOM 830 O O . GLY A 1 103 ? -1.913 5.379 8.711 1.00 95.00 103 GLY A O 1
ATOM 831 N N . PHE A 1 104 ? -3.617 4.395 9.798 1.00 95.50 104 PHE A N 1
ATOM 832 C CA . PHE A 1 104 ? -3.351 3.057 9.299 1.00 95.50 104 PHE A CA 1
ATOM 833 C C . PHE A 1 104 ? -4.653 2.356 8.944 1.00 95.50 104 PHE A C 1
ATOM 835 O O . PHE A 1 104 ? -5.651 2.504 9.648 1.00 95.50 104 PHE A O 1
ATOM 842 N N . TYR A 1 105 ? -4.595 1.499 7.934 1.00 96.12 105 TYR A N 1
ATOM 843 C CA . TYR A 1 105 ? -5.629 0.506 7.670 1.00 96.12 105 TYR A CA 1
ATOM 844 C C . TYR A 1 105 ? -5.033 -0.898 7.666 1.00 96.12 105 TYR A C 1
ATOM 846 O O . TYR A 1 105 ? -3.818 -1.097 7.607 1.00 96.12 105 TYR A O 1
ATOM 854 N N . ASN A 1 106 ? -5.903 -1.888 7.776 1.00 94.88 106 ASN A N 1
ATOM 855 C CA . ASN A 1 106 ? -5.545 -3.293 7.754 1.00 94.88 106 ASN A CA 1
ATOM 856 C C . ASN A 1 106 ? -5.755 -3.852 6.346 1.00 94.88 106 ASN A C 1
ATOM 858 O O . ASN A 1 106 ? -6.7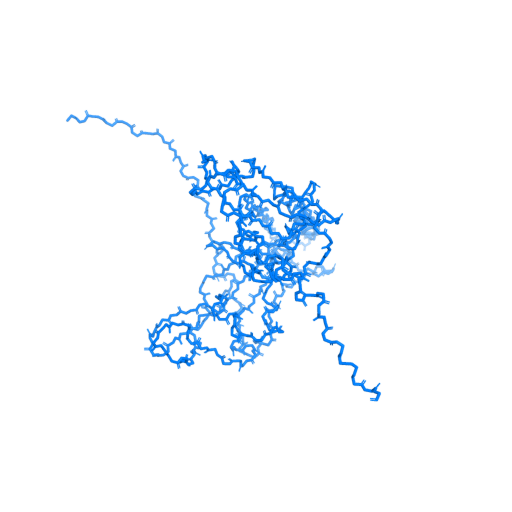45 -3.542 5.700 1.00 94.88 106 ASN A O 1
ATOM 862 N N . LEU A 1 107 ? -4.847 -4.698 5.874 1.00 95.38 107 LEU A N 1
ATOM 863 C CA . LEU A 1 107 ? -4.970 -5.446 4.627 1.00 95.38 107 LEU A CA 1
ATOM 864 C C . LEU A 1 107 ? -5.081 -6.935 4.953 1.00 95.38 107 LEU A C 1
ATOM 866 O O . LEU A 1 107 ? -4.130 -7.546 5.452 1.00 95.38 107 LEU A O 1
ATOM 870 N N . ALA A 1 108 ? -6.227 -7.519 4.621 1.00 93.94 108 ALA A N 1
ATOM 871 C CA . ALA A 1 108 ? -6.438 -8.959 4.585 1.00 93.94 108 ALA A CA 1
ATOM 872 C C . ALA A 1 108 ? -6.451 -9.440 3.133 1.00 93.94 108 ALA A C 1
ATOM 874 O O . ALA A 1 108 ? -6.860 -8.723 2.224 1.00 93.94 108 ALA A O 1
ATOM 875 N N . CYS A 1 109 ? -6.004 -10.669 2.902 1.00 92.88 109 CYS A N 1
ATOM 876 C CA . CYS A 1 109 ? -5.984 -11.254 1.566 1.00 92.88 109 CYS A CA 1
ATOM 877 C C . CYS A 1 109 ? -6.243 -12.751 1.612 1.00 92.88 109 CYS A C 1
ATOM 879 O O . CYS A 1 109 ? -6.072 -13.370 2.662 1.00 92.88 109 CYS A O 1
ATOM 881 N N . ASP A 1 110 ? -6.615 -13.347 0.485 1.00 92.88 110 ASP A N 1
ATOM 882 C CA . ASP A 1 110 ? -6.701 -14.798 0.361 1.00 92.88 110 ASP A CA 1
ATOM 883 C C . ASP A 1 110 ? -5.387 -15.468 -0.053 1.00 92.88 110 ASP A C 1
ATOM 885 O O . ASP A 1 110 ? -4.532 -14.926 -0.762 1.00 92.88 110 ASP A O 1
ATOM 889 N N . ASN A 1 111 ? -5.242 -16.702 0.421 1.00 94.94 111 ASN A N 1
ATOM 890 C CA . ASN A 1 111 ? -4.303 -17.658 -0.127 1.00 94.94 111 ASN A CA 1
ATOM 891 C C . ASN A 1 111 ? -4.942 -18.311 -1.351 1.00 94.94 111 ASN A C 1
ATOM 893 O O . ASN A 1 111 ? -6.081 -18.776 -1.303 1.00 94.94 111 ASN A O 1
ATOM 897 N N . LEU A 1 112 ? -4.177 -18.398 -2.428 1.00 96.25 112 LEU A N 1
ATOM 898 C CA . LEU A 1 112 ? -4.516 -19.144 -3.628 1.00 96.25 112 LEU A CA 1
ATOM 899 C C . LEU A 1 112 ? -3.640 -20.395 -3.677 1.00 96.25 112 LEU A C 1
ATOM 901 O O . LEU A 1 112 ? -2.443 -20.310 -3.412 1.00 96.25 112 LEU A O 1
ATOM 905 N N . GLU A 1 113 ? -4.204 -21.550 -4.006 1.00 96.88 113 GLU A N 1
ATOM 906 C CA . GLU A 1 113 ? -3.484 -22.824 -4.070 1.00 96.88 113 GLU A CA 1
ATOM 907 C C . GLU A 1 113 ? -3.540 -23.417 -5.476 1.00 96.88 113 GLU A C 1
ATOM 909 O O . GLU A 1 113 ? -4.587 -23.473 -6.118 1.00 96.88 113 GLU A O 1
ATOM 914 N N . CYS A 1 114 ? -2.386 -23.866 -5.966 1.00 97.25 114 CYS A N 1
ATOM 915 C CA . CYS A 1 114 ? -2.306 -24.598 -7.222 1.00 97.25 114 CYS A CA 1
ATOM 916 C C . CYS A 1 114 ? -2.571 -26.084 -6.986 1.00 97.25 114 CYS A C 1
ATOM 918 O O . CYS A 1 114 ? -1.806 -26.741 -6.284 1.00 97.25 114 CYS A O 1
ATOM 920 N N . MET A 1 115 ? -3.580 -26.649 -7.648 1.00 95.31 115 MET A N 1
ATOM 921 C CA . MET A 1 115 ? -3.916 -28.071 -7.487 1.00 95.31 115 MET A CA 1
ATOM 922 C C . MET A 1 115 ? -2.863 -29.020 -8.081 1.00 95.31 115 MET A C 1
ATOM 924 O O . MET A 1 115 ? -2.751 -30.160 -7.635 1.00 95.31 115 MET A O 1
ATOM 928 N N . LYS A 1 116 ? -2.046 -28.543 -9.033 1.00 95.81 116 LYS A N 1
ATOM 929 C CA . LYS A 1 116 ? -0.971 -29.324 -9.666 1.00 95.81 116 LYS A CA 1
ATOM 930 C C . LYS A 1 116 ? 0.291 -29.394 -8.802 1.00 95.81 116 LYS A C 1
ATOM 932 O O . LYS A 1 116 ? 0.783 -30.480 -8.529 1.00 95.81 116 LYS A O 1
ATOM 937 N N . CYS A 1 117 ? 0.822 -28.251 -8.355 1.00 95.75 117 CYS A N 1
ATOM 938 C CA . CYS A 1 117 ? 2.077 -28.208 -7.586 1.00 95.75 117 CYS A CA 1
ATOM 939 C C . CYS A 1 117 ? 1.894 -28.060 -6.068 1.00 95.75 117 CYS A C 1
ATOM 941 O O . CYS A 1 117 ? 2.890 -28.028 -5.347 1.00 95.75 117 CYS A O 1
ATOM 943 N N . ARG A 1 118 ? 0.650 -27.925 -5.587 1.00 95.75 118 ARG A N 1
ATOM 944 C CA . ARG A 1 118 ? 0.264 -27.748 -4.171 1.00 95.75 118 ARG A CA 1
ATOM 945 C C . ARG A 1 118 ? 0.885 -26.538 -3.464 1.00 95.75 118 ARG A C 1
ATOM 947 O O . ARG A 1 118 ? 0.813 -26.415 -2.245 1.00 95.75 118 ARG A O 1
ATOM 954 N N . ARG A 1 119 ? 1.490 -25.612 -4.213 1.00 95.19 119 ARG A N 1
ATOM 955 C CA . ARG A 1 119 ? 2.056 -24.377 -3.656 1.00 95.19 119 ARG A CA 1
ATOM 956 C C . ARG A 1 119 ? 0.974 -23.327 -3.469 1.00 95.19 119 ARG A C 1
ATOM 958 O O . ARG A 1 119 ? 0.076 -23.190 -4.303 1.00 95.19 119 ARG A O 1
ATOM 965 N N . ARG A 1 120 ? 1.125 -22.556 -2.392 1.00 95.00 120 ARG A N 1
ATOM 966 C CA . ARG A 1 120 ? 0.277 -21.408 -2.079 1.00 95.00 120 ARG A CA 1
ATOM 967 C C . ARG A 1 120 ? 0.927 -20.109 -2.529 1.00 95.00 120 ARG A C 1
ATOM 969 O O . ARG A 1 120 ? 2.130 -19.918 -2.368 1.00 95.00 120 ARG A O 1
ATOM 976 N N . VAL A 1 121 ? 0.109 -19.213 -3.059 1.00 95.06 121 VAL A N 1
ATOM 977 C CA . VAL A 1 121 ? 0.491 -17.881 -3.521 1.00 95.06 121 VAL A CA 1
ATOM 978 C C . VAL A 1 121 ? -0.485 -16.873 -2.926 1.00 95.06 121 VAL A C 1
ATOM 980 O O . VAL A 1 121 ? -1.679 -17.138 -2.824 1.00 95.06 121 VAL A O 1
ATOM 983 N N . LEU A 1 122 ? 0.020 -15.714 -2.515 1.00 94.81 122 LEU A N 1
ATOM 984 C CA . LEU A 1 122 ? -0.817 -14.633 -1.999 1.00 94.81 122 LEU A CA 1
ATOM 985 C C . LEU A 1 122 ? -1.440 -13.863 -3.156 1.00 94.81 122 LEU A C 1
ATOM 987 O O . LEU A 1 122 ? -0.753 -13.556 -4.137 1.00 94.81 122 LEU A O 1
ATOM 991 N N . SER A 1 123 ? -2.715 -13.511 -3.030 1.00 94.81 123 SER A N 1
ATOM 992 C CA . SER A 1 123 ? -3.448 -12.827 -4.098 1.00 94.81 123 SER A CA 1
ATOM 993 C C . SER A 1 123 ? -2.973 -11.403 -4.391 1.00 94.81 123 SER A C 1
ATOM 995 O O . SER A 1 123 ? -3.216 -10.889 -5.479 1.00 94.81 123 SER A O 1
ATOM 997 N N . TRP A 1 124 ? -2.239 -10.775 -3.471 1.00 93.38 124 TRP A N 1
ATOM 998 C CA . TRP A 1 124 ? -1.559 -9.496 -3.709 1.00 93.38 124 TRP A CA 1
ATOM 999 C C . TRP A 1 124 ? -0.160 -9.640 -4.320 1.00 93.38 124 TRP A C 1
ATOM 1001 O O . TRP A 1 124 ? 0.504 -8.640 -4.584 1.00 93.38 124 TRP A O 1
ATOM 1011 N N . SER A 1 125 ? 0.353 -10.859 -4.515 1.00 92.38 125 SER A N 1
ATOM 1012 C CA . SER A 1 125 ? 1.691 -11.022 -5.091 1.00 92.38 125 SER A CA 1
ATOM 1013 C C . SER A 1 125 ? 1.746 -10.442 -6.507 1.00 92.38 125 SER A C 1
ATOM 1015 O O . SER A 1 125 ? 0.786 -10.537 -7.269 1.00 92.38 125 SER A O 1
ATOM 1017 N N . HIS A 1 126 ? 2.894 -9.881 -6.894 1.00 90.06 126 HIS A N 1
ATOM 1018 C CA . HIS A 1 126 ? 3.058 -9.261 -8.214 1.00 90.06 126 HIS A CA 1
ATOM 1019 C C . HIS A 1 126 ? 2.687 -10.210 -9.369 1.00 90.06 126 HIS A C 1
ATOM 1021 O O . HIS A 1 126 ? 2.086 -9.798 -10.358 1.00 90.06 126 HIS A O 1
ATOM 1027 N N . ALA A 1 127 ? 2.999 -11.501 -9.235 1.00 92.62 127 ALA A N 1
ATOM 1028 C CA . ALA A 1 127 ? 2.677 -12.509 -10.241 1.00 92.62 127 ALA A CA 1
ATOM 1029 C C . ALA A 1 127 ? 1.166 -12.770 -10.396 1.00 92.62 127 ALA A C 1
ATOM 1031 O O . ALA A 1 127 ? 0.745 -13.250 -11.442 1.00 92.62 127 ALA A O 1
ATOM 1032 N N . ILE A 1 128 ? 0.361 -12.455 -9.378 1.00 95.50 128 ILE A N 1
ATOM 1033 C CA . ILE A 1 128 ? -1.104 -12.508 -9.436 1.00 95.50 128 ILE A CA 1
ATOM 1034 C C . ILE A 1 128 ? -1.667 -11.164 -9.901 1.00 95.50 128 ILE A C 1
ATOM 1036 O O . ILE A 1 128 ? -2.460 -11.130 -10.836 1.00 95.50 128 ILE A O 1
ATOM 1040 N N . LEU A 1 129 ? -1.203 -10.047 -9.328 1.00 94.31 129 LEU A N 1
ATOM 1041 C CA . LEU A 1 129 ? -1.642 -8.702 -9.723 1.00 94.31 129 LEU A CA 1
ATOM 1042 C C . LEU A 1 129 ? -1.419 -8.428 -11.218 1.00 94.31 129 LEU A C 1
ATOM 1044 O O . LEU A 1 129 ? -2.251 -7.792 -11.862 1.00 94.31 129 LEU A O 1
ATOM 1048 N N . SER A 1 130 ? -0.325 -8.939 -11.789 1.00 92.38 130 SER A N 1
ATOM 1049 C CA . SER A 1 130 ? -0.008 -8.815 -13.221 1.00 92.38 130 SER A CA 1
ATOM 1050 C C . SER A 1 130 ? -0.942 -9.596 -14.156 1.00 92.38 130 SER A C 1
ATOM 1052 O O . SER A 1 130 ? -0.927 -9.336 -15.358 1.00 92.38 130 SER A O 1
ATOM 1054 N N . GLN A 1 131 ? -1.767 -10.508 -13.632 1.00 95.31 131 GLN A N 1
ATOM 1055 C CA . GLN A 1 131 ? -2.782 -11.235 -14.408 1.00 95.31 131 GLN A CA 1
ATOM 1056 C C . GLN A 1 131 ? -4.119 -10.492 -14.474 1.00 95.31 131 GLN A C 1
ATOM 1058 O O . GLN A 1 131 ? -4.899 -10.735 -15.389 1.00 95.31 131 GLN A O 1
ATOM 1063 N N . LEU A 1 132 ? -4.381 -9.590 -13.524 1.00 95.44 132 LEU A N 1
ATOM 1064 C CA . LEU A 1 132 ? -5.579 -8.753 -13.528 1.00 95.44 132 LEU A CA 1
ATOM 1065 C C . LEU A 1 132 ? -5.501 -7.720 -14.654 1.00 95.44 132 LEU A C 1
ATOM 1067 O O . LEU A 1 132 ? -4.409 -7.240 -14.977 1.00 95.44 132 LEU A O 1
ATOM 1071 N N . ASP A 1 133 ? -6.645 -7.332 -15.209 1.00 94.69 133 ASP A N 1
ATOM 1072 C CA . ASP A 1 133 ? -6.724 -6.156 -16.070 1.00 94.69 133 ASP A CA 1
ATOM 1073 C C . ASP A 1 133 ? -6.371 -4.878 -15.295 1.00 94.69 133 ASP A C 1
ATOM 1075 O O . ASP A 1 133 ? -6.293 -4.845 -14.063 1.00 94.69 133 ASP A O 1
ATOM 1079 N N . ILE A 1 134 ? -6.128 -3.806 -16.047 1.00 91.31 134 ILE A N 1
ATOM 1080 C CA . ILE A 1 134 ? -5.668 -2.533 -15.493 1.00 91.31 134 ILE A CA 1
ATOM 1081 C C . ILE A 1 134 ? -6.680 -1.985 -14.479 1.00 91.31 134 ILE A C 1
ATOM 1083 O O . ILE A 1 134 ? -6.257 -1.527 -13.421 1.00 91.31 134 ILE A O 1
ATOM 1087 N N . GLY A 1 135 ? -7.985 -2.075 -14.758 1.00 93.69 135 GLY A N 1
ATOM 1088 C CA . GLY A 1 135 ? -9.041 -1.504 -13.919 1.00 93.69 135 GLY A CA 1
ATOM 1089 C C . GLY A 1 135 ? -9.126 -2.154 -12.540 1.00 93.69 135 GLY A C 1
ATOM 1090 O O . GLY A 1 135 ? -9.246 -1.461 -11.532 1.00 93.69 135 GLY A O 1
ATOM 1091 N N . HIS A 1 136 ? -8.991 -3.475 -12.465 1.00 94.75 136 HIS A N 1
ATOM 1092 C CA . HIS A 1 136 ? -8.930 -4.179 -11.184 1.00 94.75 136 HIS A CA 1
ATOM 1093 C C . HIS A 1 136 ? -7.576 -4.019 -10.489 1.00 94.75 136 HIS A C 1
ATOM 1095 O O . HIS A 1 136 ? -7.516 -3.846 -9.272 1.00 94.75 136 HIS A O 1
ATOM 1101 N N . ARG A 1 137 ? -6.469 -4.021 -11.242 1.00 93.12 137 ARG A N 1
ATOM 1102 C CA . ARG A 1 137 ? -5.123 -3.871 -10.671 1.00 93.12 137 ARG A CA 1
ATOM 1103 C C . ARG A 1 137 ? -4.940 -2.532 -9.956 1.00 93.12 137 ARG A C 1
ATOM 1105 O O . ARG A 1 137 ? -4.340 -2.513 -8.885 1.00 93.12 137 ARG A O 1
ATOM 1112 N N . VAL A 1 138 ? -5.455 -1.432 -10.513 1.00 91.94 138 VAL A N 1
ATOM 1113 C CA . VAL A 1 138 ? -5.328 -0.096 -9.896 1.00 91.94 138 VAL A CA 1
ATOM 1114 C C . VAL A 1 138 ? -6.143 0.062 -8.611 1.00 91.94 138 VAL A C 1
ATOM 1116 O O . VAL A 1 138 ? -5.872 0.979 -7.843 1.00 91.94 138 VAL A O 1
ATOM 1119 N N . GLN A 1 139 ? -7.096 -0.836 -8.340 1.00 94.19 139 GLN A N 1
ATOM 1120 C CA . GLN A 1 139 ? -7.821 -0.853 -7.067 1.00 94.19 139 GLN A CA 1
ATOM 1121 C C . GLN A 1 139 ? -6.964 -1.382 -5.910 1.00 94.19 139 GLN A C 1
ATOM 1123 O O . GLN A 1 139 ? -7.342 -1.192 -4.758 1.00 94.19 139 GLN A O 1
ATOM 1128 N N . PHE A 1 140 ? -5.814 -2.017 -6.184 1.00 95.19 140 PHE A N 1
ATOM 1129 C CA . PHE A 1 140 ? -4.856 -2.400 -5.150 1.00 95.19 140 PHE A CA 1
ATOM 1130 C C . PHE A 1 140 ? -3.994 -1.191 -4.740 1.00 95.19 140 PHE A C 1
ATOM 1132 O O . PHE A 1 140 ? -3.113 -0.781 -5.500 1.00 95.19 140 PHE A O 1
ATOM 1139 N N . PRO A 1 141 ? -4.191 -0.609 -3.546 1.00 94.81 141 PRO A N 1
ATOM 1140 C CA . PRO A 1 141 ? -3.752 0.751 -3.262 1.00 94.81 141 PRO A CA 1
ATOM 1141 C C . PRO A 1 141 ? -2.439 0.805 -2.478 1.00 94.81 141 PRO A C 1
ATOM 1143 O O . PRO A 1 141 ? -2.134 1.832 -1.889 1.00 94.81 141 PRO A O 1
ATOM 1146 N N . CYS A 1 142 ? -1.648 -0.270 -2.416 1.00 95.50 142 CYS A N 1
ATOM 1147 C CA . CYS A 1 142 ? -0.468 -0.282 -1.552 1.00 95.50 142 CYS A CA 1
ATOM 1148 C C . CYS A 1 142 ? 0.722 -1.070 -2.107 1.00 95.50 142 CYS A C 1
ATOM 1150 O O . CYS A 1 142 ? 0.592 -1.966 -2.941 1.00 95.50 142 CYS A O 1
ATOM 1152 N N . ILE A 1 143 ? 1.909 -0.735 -1.601 1.00 94.50 143 ILE A N 1
ATOM 1153 C CA . ILE A 1 143 ? 3.156 -1.465 -1.834 1.00 94.50 143 ILE A CA 1
ATOM 1154 C C . ILE A 1 143 ? 3.539 -2.197 -0.552 1.00 94.50 143 ILE A C 1
ATOM 1156 O O . ILE A 1 143 ? 3.655 -1.588 0.512 1.00 94.50 143 ILE A O 1
ATOM 1160 N N . LEU A 1 144 ? 3.766 -3.506 -0.657 1.00 91.88 144 LEU A N 1
ATOM 1161 C CA . LEU A 1 144 ? 4.094 -4.356 0.482 1.00 91.88 144 LEU A CA 1
ATOM 1162 C C . LEU A 1 144 ? 5.600 -4.557 0.642 1.00 91.88 144 LEU A C 1
ATOM 1164 O O . LEU A 1 144 ? 6.315 -4.885 -0.303 1.00 91.88 144 LEU A O 1
ATOM 1168 N N . THR A 1 145 ? 6.050 -4.479 1.891 1.00 86.19 145 THR A N 1
ATOM 1169 C CA . THR A 1 145 ? 7.377 -4.917 2.334 1.00 86.19 145 THR A CA 1
ATOM 1170 C C . THR A 1 145 ? 7.279 -6.220 3.131 1.00 86.19 145 THR A C 1
ATOM 1172 O O . THR A 1 145 ? 6.216 -6.825 3.259 1.00 86.19 145 THR A O 1
ATOM 1175 N N . ALA A 1 146 ? 8.402 -6.687 3.686 1.00 79.69 146 ALA A N 1
ATOM 1176 C CA . ALA A 1 146 ? 8.441 -7.933 4.452 1.00 79.69 146 ALA A CA 1
ATOM 1177 C C . ALA A 1 146 ? 7.509 -7.927 5.681 1.00 79.69 146 ALA A C 1
ATOM 1179 O O . ALA A 1 146 ? 6.949 -8.972 6.030 1.00 79.69 146 ALA A O 1
ATOM 1180 N N . LYS A 1 147 ? 7.347 -6.770 6.337 1.00 79.69 147 LYS A N 1
ATOM 1181 C CA . LYS A 1 147 ? 6.574 -6.621 7.582 1.00 79.69 147 LYS A CA 1
ATOM 1182 C C . LYS A 1 147 ? 5.350 -5.723 7.401 1.00 79.69 147 LYS A C 1
ATOM 1184 O O . LYS A 1 147 ? 4.252 -6.176 7.713 1.00 79.69 147 LYS A O 1
ATOM 1189 N N . ASP A 1 148 ? 5.537 -4.571 6.766 1.00 87.00 148 ASP A N 1
ATOM 1190 C CA . ASP A 1 148 ? 4.525 -3.513 6.666 1.00 87.00 148 ASP A CA 1
ATOM 1191 C C . ASP A 1 148 ? 4.174 -3.211 5.207 1.00 87.00 148 ASP A C 1
ATOM 1193 O O . ASP A 1 148 ? 4.879 -3.643 4.288 1.00 87.00 148 ASP A O 1
ATOM 1197 N N . ALA A 1 149 ? 3.130 -2.423 4.982 1.00 94.94 149 ALA A N 1
ATOM 1198 C CA . ALA A 1 149 ? 2.780 -1.905 3.664 1.00 94.94 149 ALA A CA 1
ATOM 1199 C C . ALA A 1 149 ? 2.640 -0.378 3.685 1.00 94.94 149 ALA A C 1
ATOM 1201 O O . ALA A 1 149 ? 2.466 0.222 4.743 1.00 94.94 149 ALA A O 1
ATOM 1202 N N . CYS A 1 150 ? 2.731 0.249 2.517 1.00 97.38 150 CYS A N 1
ATOM 1203 C CA . CYS A 1 150 ? 2.598 1.693 2.347 1.00 97.38 150 CYS A CA 1
ATOM 1204 C C . CYS A 1 150 ? 1.507 2.002 1.333 1.00 97.38 150 CYS A C 1
ATOM 1206 O O . CYS A 1 150 ? 1.528 1.441 0.233 1.00 97.38 150 CYS A O 1
ATOM 1208 N N . ASP A 1 151 ? 0.600 2.902 1.686 1.00 97.50 151 ASP A N 1
ATOM 1209 C CA . ASP A 1 151 ? -0.441 3.373 0.790 1.00 97.50 151 ASP A CA 1
ATOM 1210 C C . ASP A 1 151 ? 0.144 4.145 -0.403 1.00 97.50 151 ASP A C 1
ATOM 1212 O O . ASP A 1 151 ? 1.135 4.882 -0.297 1.00 97.50 151 ASP A O 1
ATOM 1216 N N . MET A 1 152 ? -0.483 3.990 -1.566 1.00 95.50 152 MET A N 1
ATOM 1217 C CA . MET A 1 152 ? -0.058 4.616 -2.807 1.00 95.50 152 MET A CA 1
ATOM 1218 C C . MET A 1 152 ? -0.108 6.142 -2.714 1.00 95.50 152 MET A C 1
ATOM 1220 O O . MET A 1 152 ? 0.705 6.804 -3.351 1.00 95.50 152 MET A O 1
ATOM 1224 N N . ARG A 1 153 ? -0.973 6.732 -1.882 1.00 95.62 153 ARG A N 1
ATOM 1225 C CA . ARG A 1 153 ? -0.999 8.181 -1.647 1.00 95.62 153 ARG A CA 1
ATOM 1226 C C . ARG A 1 153 ? 0.321 8.688 -1.063 1.00 95.62 153 ARG A C 1
ATOM 1228 O O . ARG A 1 153 ? 0.858 9.686 -1.543 1.00 95.62 153 ARG A O 1
ATOM 1235 N N . ILE A 1 154 ? 0.920 7.960 -0.117 1.00 95.56 154 ILE A N 1
ATOM 1236 C CA . ILE A 1 154 ? 2.270 8.271 0.385 1.00 95.56 154 ILE A CA 1
ATOM 1237 C C . ILE A 1 154 ? 3.313 8.052 -0.713 1.00 95.56 154 ILE A C 1
ATOM 1239 O O . ILE A 1 154 ? 4.223 8.865 -0.883 1.00 95.56 154 ILE A O 1
ATOM 1243 N N . VAL A 1 155 ? 3.197 6.965 -1.481 1.00 94.75 155 VAL A N 1
ATOM 1244 C CA . VAL A 1 155 ? 4.116 6.684 -2.596 1.00 94.75 155 VAL A CA 1
ATOM 1245 C C . VAL A 1 155 ? 4.101 7.823 -3.619 1.00 94.75 155 VAL A C 1
ATOM 1247 O O . VAL A 1 155 ? 5.161 8.253 -4.072 1.00 94.75 155 VAL A O 1
ATOM 1250 N N . LEU A 1 156 ? 2.930 8.377 -3.936 1.00 92.81 156 LEU A N 1
ATOM 1251 C CA . LEU A 1 156 ? 2.783 9.530 -4.824 1.00 92.81 156 LEU A CA 1
ATOM 1252 C C . LEU A 1 156 ? 3.495 10.773 -4.271 1.00 92.81 156 LEU A C 1
ATOM 1254 O O . LEU A 1 156 ? 4.175 11.462 -5.033 1.00 92.81 156 LEU A O 1
ATOM 1258 N N . LEU A 1 157 ? 3.446 11.016 -2.956 1.00 93.19 157 LEU A N 1
ATOM 1259 C CA . LEU A 1 157 ? 4.243 12.076 -2.323 1.00 93.19 157 LEU A CA 1
ATOM 1260 C C . LEU A 1 157 ? 5.752 11.823 -2.474 1.00 93.19 157 LEU A C 1
ATOM 1262 O O . LEU A 1 157 ? 6.511 12.751 -2.753 1.00 93.19 157 LEU A O 1
ATOM 1266 N N . LEU A 1 158 ? 6.197 10.567 -2.347 1.00 92.06 158 LEU A N 1
ATOM 1267 C CA . LEU A 1 158 ? 7.604 10.183 -2.520 1.00 92.06 158 LEU A CA 1
ATOM 1268 C C . LEU A 1 158 ? 8.100 10.354 -3.965 1.00 92.06 158 LEU A C 1
ATOM 1270 O O . LEU A 1 158 ? 9.289 10.617 -4.171 1.00 92.06 158 LEU A O 1
ATOM 1274 N N . ARG A 1 159 ? 7.213 10.240 -4.964 1.00 90.31 159 ARG A N 1
ATOM 1275 C CA . ARG A 1 159 ? 7.545 10.466 -6.383 1.00 90.31 159 ARG A CA 1
ATOM 1276 C C . ARG A 1 159 ? 7.890 11.925 -6.681 1.00 90.31 159 ARG A C 1
ATOM 1278 O O . ARG A 1 159 ? 8.692 12.173 -7.580 1.00 90.31 159 ARG A O 1
ATOM 1285 N N . ASN A 1 160 ? 7.349 12.883 -5.926 1.00 84.00 160 ASN A N 1
ATOM 1286 C CA . ASN A 1 160 ? 7.669 14.298 -6.103 1.00 84.00 160 ASN A CA 1
ATOM 1287 C C . ASN A 1 160 ? 9.026 14.648 -5.465 1.00 84.00 160 ASN A C 1
ATOM 1289 O O . ASN A 1 160 ? 9.122 15.206 -4.368 1.00 84.00 160 ASN A O 1
ATOM 1293 N N . ARG A 1 161 ? 10.105 14.303 -6.170 1.00 71.56 161 ARG A N 1
ATOM 1294 C CA . ARG A 1 161 ? 11.491 14.538 -5.749 1.00 71.56 161 ARG A CA 1
ATOM 1295 C C . ARG A 1 161 ? 11.913 15.978 -6.058 1.00 71.56 161 ARG A C 1
ATOM 1297 O O . ARG A 1 161 ? 12.668 16.229 -6.989 1.00 71.56 161 ARG A O 1
ATOM 1304 N N . GLY A 1 162 ? 11.427 16.911 -5.246 1.00 69.06 162 GLY A N 1
ATOM 1305 C CA . GLY A 1 162 ? 11.866 18.308 -5.222 1.00 69.06 162 GLY A CA 1
ATOM 1306 C C . GLY A 1 162 ? 12.870 18.602 -4.102 1.00 69.06 162 GLY A C 1
ATOM 1307 O O . GLY A 1 162 ? 13.074 17.794 -3.187 1.00 69.06 162 GLY A O 1
ATOM 1308 N N . PHE A 1 163 ? 13.484 19.787 -4.147 1.00 68.81 163 PHE A N 1
ATOM 1309 C CA . PHE A 1 163 ? 14.216 20.320 -2.997 1.00 68.81 163 PHE A CA 1
ATOM 1310 C C . PHE A 1 163 ? 13.234 20.456 -1.822 1.00 68.81 163 PHE A C 1
ATOM 1312 O O . PHE A 1 163 ? 12.158 21.020 -1.983 1.00 68.81 163 PHE A O 1
ATOM 1319 N N . GLY A 1 164 ? 13.553 19.874 -0.664 1.00 71.75 164 GLY A N 1
ATOM 1320 C CA . GLY A 1 164 ? 12.633 19.848 0.483 1.00 71.75 164 GLY A CA 1
ATOM 1321 C C . GLY A 1 164 ? 11.611 18.695 0.519 1.00 71.75 164 GLY A C 1
ATOM 1322 O O . GLY A 1 164 ? 10.786 18.662 1.430 1.00 71.75 164 GLY A O 1
ATOM 1323 N N . ASN A 1 165 ? 11.690 17.716 -0.396 1.00 84.38 165 ASN A N 1
ATOM 1324 C CA . ASN A 1 165 ? 10.887 16.480 -0.367 1.00 84.38 165 ASN A CA 1
ATOM 1325 C C . ASN A 1 165 ? 11.769 15.227 -0.186 1.00 84.38 165 ASN A C 1
ATOM 1327 O O . ASN A 1 165 ? 11.804 14.298 -1.002 1.00 84.38 165 ASN A O 1
ATOM 1331 N N . SER A 1 166 ? 12.546 15.202 0.899 1.00 88.81 166 SER A N 1
ATOM 1332 C CA . SER A 1 166 ? 13.264 13.994 1.328 1.00 88.81 166 SER A CA 1
ATOM 1333 C C . SER A 1 166 ? 12.325 12.983 2.000 1.00 88.81 166 SER A C 1
ATOM 1335 O O . SER A 1 166 ? 11.288 13.352 2.543 1.00 88.81 166 SER A O 1
ATOM 1337 N N . CYS A 1 167 ? 12.704 11.701 2.051 1.00 91.75 167 CYS A N 1
ATOM 1338 C CA . CYS A 1 167 ? 11.920 10.695 2.781 1.00 91.75 167 CYS A CA 1
ATOM 1339 C C . CYS A 1 167 ? 11.813 10.986 4.283 1.00 91.75 167 CYS A C 1
ATOM 1341 O O . CYS A 1 167 ? 10.826 10.606 4.902 1.00 91.75 167 CYS A O 1
ATOM 1343 N N . SER A 1 168 ? 12.793 11.683 4.865 1.00 92.69 168 SER A N 1
ATOM 1344 C CA . SER A 1 168 ? 12.702 12.169 6.245 1.00 92.69 168 SER A CA 1
ATOM 1345 C C . SER A 1 168 ? 11.624 13.241 6.392 1.00 92.69 168 SER A C 1
ATOM 1347 O O . SER A 1 168 ? 10.836 13.179 7.325 1.00 92.69 168 SER A O 1
ATOM 1349 N N . GLN A 1 169 ? 11.542 14.183 5.448 1.00 93.19 169 GLN A N 1
ATOM 1350 C CA . GLN A 1 169 ? 10.500 15.213 5.454 1.00 93.19 169 GLN A CA 1
ATOM 1351 C C . GLN A 1 169 ? 9.112 14.628 5.202 1.00 93.19 169 GLN A C 1
ATOM 1353 O O . GLN A 1 169 ? 8.181 14.998 5.904 1.00 93.19 169 GLN A O 1
ATOM 1358 N N . ILE A 1 170 ? 8.971 13.689 4.259 1.00 94.00 170 ILE A N 1
ATOM 1359 C CA . ILE A 1 170 ? 7.694 12.995 4.040 1.00 94.00 170 ILE A CA 1
ATOM 1360 C C . ILE A 1 170 ? 7.279 12.227 5.294 1.00 94.00 170 ILE A C 1
ATOM 1362 O O . ILE A 1 170 ? 6.142 12.368 5.723 1.00 94.00 170 ILE A O 1
ATOM 1366 N N . ARG A 1 171 ? 8.199 11.497 5.939 1.00 95.19 171 ARG A N 1
ATOM 1367 C CA . ARG A 1 171 ? 7.906 10.835 7.214 1.00 95.19 171 ARG A CA 1
ATOM 1368 C C . ARG A 1 171 ? 7.409 11.827 8.264 1.00 95.19 171 ARG A C 1
ATOM 1370 O O . ARG A 1 171 ? 6.418 11.535 8.906 1.00 95.19 171 ARG A O 1
ATOM 1377 N N . ASN A 1 172 ? 8.089 12.959 8.449 1.00 95.19 172 ASN A N 1
ATOM 1378 C CA . ASN A 1 172 ? 7.692 13.939 9.463 1.00 95.19 172 ASN A CA 1
ATOM 1379 C C . ASN A 1 172 ? 6.322 14.557 9.152 1.00 95.19 172 ASN A C 1
ATOM 1381 O O . ASN A 1 172 ? 5.532 14.740 10.063 1.00 95.19 172 ASN A O 1
ATOM 1385 N N . LYS A 1 173 ? 6.011 14.814 7.873 1.00 94.94 173 LYS A N 1
ATOM 1386 C CA . LYS A 1 173 ? 4.676 15.275 7.459 1.00 94.94 173 LYS A CA 1
ATOM 1387 C C . LYS A 1 173 ? 3.592 14.244 7.779 1.00 94.94 173 LYS A C 1
ATOM 1389 O O . LYS A 1 173 ? 2.549 14.613 8.296 1.00 94.94 173 LYS A O 1
ATOM 1394 N N . VAL A 1 174 ? 3.842 12.969 7.482 1.00 96.56 174 VAL A N 1
ATOM 1395 C CA . VAL A 1 174 ? 2.905 11.881 7.807 1.00 96.56 174 VAL A CA 1
ATOM 1396 C C . VAL A 1 174 ? 2.780 11.712 9.327 1.00 96.56 174 VAL A C 1
ATOM 1398 O O . VAL A 1 174 ? 1.683 11.505 9.819 1.00 96.56 174 VAL A O 1
ATOM 1401 N N . ASP A 1 175 ? 3.870 11.858 10.085 1.00 96.94 175 ASP A N 1
ATOM 1402 C CA . ASP A 1 175 ? 3.851 11.790 11.556 1.00 96.94 175 ASP A CA 1
ATOM 1403 C C . ASP A 1 175 ? 2.997 12.903 12.165 1.00 96.94 175 ASP A C 1
ATOM 1405 O O . ASP A 1 175 ? 2.192 12.631 13.050 1.00 96.94 175 ASP A O 1
ATOM 1409 N N . GLU A 1 176 ? 3.119 14.123 11.639 1.00 96.94 176 GLU A N 1
ATOM 1410 C CA . GLU A 1 176 ? 2.292 15.262 12.040 1.00 96.94 176 GLU A CA 1
ATOM 1411 C C . GLU A 1 176 ? 0.808 15.013 11.736 1.00 96.94 176 GLU A C 1
ATOM 1413 O O . GLU A 1 176 ? -0.043 15.199 12.598 1.00 96.94 176 GLU A O 1
ATOM 1418 N N . GLN A 1 177 ? 0.489 14.508 10.540 1.00 97.25 177 GLN A N 1
ATOM 1419 C CA . GLN A 1 177 ? -0.889 14.168 10.165 1.00 97.25 177 GLN A CA 1
ATOM 1420 C C . GLN A 1 177 ? -1.471 13.044 11.035 1.00 97.25 177 GLN A C 1
ATOM 1422 O O . GLN A 1 177 ? -2.618 13.130 11.467 1.00 97.25 177 GLN A O 1
ATOM 1427 N N . HIS A 1 178 ? -0.680 12.013 11.349 1.00 97.12 178 HIS A N 1
ATOM 1428 C CA . HIS A 1 178 ? -1.075 10.953 12.287 1.00 97.12 178 HIS A CA 1
ATOM 1429 C C . HIS A 1 178 ? -1.305 11.506 13.691 1.00 97.12 178 HIS A C 1
ATOM 1431 O O . HIS A 1 178 ? -2.222 11.064 14.381 1.00 97.12 178 HIS A O 1
ATOM 1437 N N . HIS A 1 179 ? -0.463 12.442 14.131 1.00 96.38 179 HIS A N 1
ATOM 1438 C CA . HIS A 1 179 ? -0.598 13.086 15.430 1.00 96.38 179 HIS A CA 1
ATOM 1439 C C . HIS A 1 179 ? -1.897 13.887 15.516 1.00 96.38 179 HIS A C 1
ATOM 1441 O O . HIS A 1 179 ? -2.672 13.687 16.448 1.00 96.38 179 HIS A O 1
ATOM 1447 N N . GLU A 1 180 ? -2.177 14.713 14.511 1.00 97.38 180 GLU A N 1
ATOM 1448 C CA . GLU A 1 180 ? -3.396 15.514 14.436 1.00 97.38 180 GLU A CA 1
ATOM 1449 C C . GLU A 1 180 ? -4.660 14.639 14.369 1.00 97.38 180 GLU A C 1
ATOM 1451 O O . GLU A 1 180 ? -5.630 14.884 15.089 1.00 97.38 180 GLU A O 1
ATOM 1456 N N . ALA A 1 181 ? -4.652 13.583 13.548 1.00 95.69 181 ALA A N 1
ATOM 1457 C CA . ALA A 1 181 ? -5.773 12.653 13.437 1.00 95.69 181 ALA A CA 1
ATOM 1458 C C . ALA A 1 181 ? -6.044 11.912 14.755 1.00 95.69 181 ALA A C 1
ATOM 1460 O O . ALA A 1 181 ? -7.196 11.830 15.187 1.00 95.69 181 ALA A O 1
ATOM 1461 N N . TRP A 1 182 ? -4.989 11.431 15.421 1.00 96.19 182 TRP A N 1
ATOM 1462 C CA . TRP A 1 182 ? -5.110 10.774 16.721 1.00 96.19 182 TRP A CA 1
ATOM 1463 C C . TRP A 1 182 ? -5.616 11.740 17.796 1.00 96.19 182 TRP A C 1
ATOM 1465 O O . TRP A 1 182 ? -6.526 11.381 18.536 1.00 96.19 182 TRP A O 1
ATOM 1475 N N . LEU A 1 183 ? -5.100 12.975 17.855 1.00 96.94 183 LEU A N 1
ATOM 1476 C CA . LEU A 1 183 ? -5.575 13.994 18.799 1.00 96.94 183 LEU A CA 1
ATOM 1477 C C . LEU A 1 183 ? -7.054 14.320 18.587 1.00 96.94 183 LEU A C 1
ATOM 1479 O O . LEU A 1 183 ? -7.795 14.443 19.556 1.00 96.94 183 LEU A O 1
ATOM 1483 N N . ARG A 1 184 ? -7.503 14.412 17.331 1.00 95.44 184 ARG A N 1
ATOM 1484 C CA . ARG A 1 184 ? -8.915 14.646 17.001 1.00 95.44 184 ARG A CA 1
ATOM 1485 C C . ARG A 1 184 ? -9.811 13.505 17.490 1.00 95.44 184 ARG A C 1
ATOM 1487 O O . ARG A 1 184 ? -10.848 13.767 18.089 1.00 95.44 184 ARG A O 1
ATOM 1494 N N . GLN A 1 185 ? -9.412 12.253 17.256 1.00 93.94 185 GLN A N 1
ATOM 1495 C CA . GLN A 1 185 ? -10.138 11.073 17.747 1.00 93.94 185 GLN A CA 1
ATOM 1496 C C . GLN A 1 185 ? -10.145 11.009 19.278 1.00 93.94 185 GLN A C 1
ATOM 1498 O O . GLN A 1 185 ? -11.175 10.717 19.877 1.00 93.94 185 GLN A O 1
ATOM 1503 N N . ASN A 1 186 ? -9.008 11.322 19.901 1.00 95.44 186 ASN A N 1
ATOM 1504 C CA . ASN A 1 186 ? -8.838 11.338 21.347 1.00 95.44 186 ASN A CA 1
ATOM 1505 C C . ASN A 1 186 ? -9.711 12.400 22.018 1.00 95.44 186 ASN A C 1
ATOM 1507 O O . ASN A 1 186 ? -10.451 12.069 22.938 1.00 95.44 186 ASN A O 1
ATOM 1511 N N . ALA A 1 187 ? -9.695 13.633 21.510 1.00 95.56 187 ALA A N 1
ATOM 1512 C CA . ALA A 1 187 ? -10.551 14.704 22.002 1.00 95.56 187 ALA A CA 1
ATOM 1513 C C . ALA A 1 187 ? -12.033 14.326 21.888 1.00 95.56 187 ALA A C 1
ATOM 1515 O O . ALA A 1 187 ? -12.763 14.445 22.863 1.00 95.56 187 ALA A O 1
ATOM 1516 N N . HIS A 1 188 ? -12.457 13.792 20.736 1.00 93.56 188 HIS A N 1
ATOM 1517 C CA . HIS A 1 188 ? -13.841 13.360 20.531 1.00 93.56 188 HIS A CA 1
ATOM 1518 C C . HIS A 1 188 ? -14.259 12.271 21.530 1.00 93.56 188 HIS A C 1
ATOM 1520 O O . HIS A 1 188 ? -15.290 12.399 22.182 1.00 93.56 188 HIS A O 1
ATOM 1526 N N . TYR A 1 189 ? -13.428 11.239 21.701 1.00 94.81 189 TYR A N 1
ATOM 1527 C CA . TYR A 1 189 ? -13.686 10.164 22.656 1.00 94.81 189 TYR A CA 1
ATOM 1528 C C . TYR A 1 189 ? -13.800 10.681 24.095 1.00 94.81 189 TYR A C 1
ATOM 1530 O O . TYR A 1 189 ? -14.743 10.336 24.802 1.00 94.81 189 TYR A O 1
ATOM 1538 N N . LEU A 1 190 ? -12.862 11.529 24.527 1.00 94.00 190 LEU A N 1
ATOM 1539 C CA . LEU A 1 190 ? -12.855 12.063 25.888 1.00 94.00 190 LEU A CA 1
ATOM 1540 C C . LEU A 1 190 ? -14.049 12.987 26.154 1.00 94.00 190 LEU A C 1
ATOM 1542 O O . LEU A 1 190 ? -14.638 12.893 27.228 1.00 94.00 190 LEU A O 1
ATOM 1546 N N . THR A 1 191 ? -14.445 13.820 25.185 1.00 93.62 191 THR A N 1
ATOM 1547 C CA . THR A 1 191 ? -15.649 14.659 25.288 1.00 93.62 191 THR A CA 1
ATOM 1548 C C . THR A 1 191 ? -16.911 13.814 25.446 1.00 93.62 191 THR A C 1
ATOM 1550 O O . THR A 1 191 ? -17.734 14.098 26.314 1.00 93.62 191 THR A O 1
ATOM 1553 N N . ASP A 1 192 ? -17.055 12.741 24.667 1.00 93.12 192 ASP A N 1
ATOM 1554 C CA . ASP A 1 192 ? -18.224 11.867 24.787 1.00 93.12 192 ASP A CA 1
ATOM 1555 C C . ASP A 1 192 ? -18.231 11.111 26.121 1.00 93.12 192 ASP A C 1
ATOM 1557 O O . ASP A 1 192 ? -19.284 10.931 26.730 1.00 93.12 192 ASP A O 1
ATOM 1561 N N . CYS A 1 193 ? -17.058 10.711 26.617 1.00 92.38 193 CYS A N 1
ATOM 1562 C CA . CYS A 1 193 ? -16.893 10.086 27.928 1.00 92.38 193 CYS A CA 1
ATOM 1563 C C . CYS A 1 193 ? -17.236 11.032 29.089 1.00 92.38 193 CYS A C 1
ATOM 1565 O O . CYS A 1 193 ? -17.840 10.598 30.073 1.00 92.38 193 CYS A O 1
ATOM 1567 N N . GLU A 1 194 ? -16.902 12.319 28.975 1.00 91.81 194 GLU A N 1
ATOM 1568 C CA . GLU A 1 194 ? -17.127 13.333 30.011 1.00 91.81 194 GLU A CA 1
ATOM 1569 C C . GLU A 1 194 ? -18.605 13.435 30.420 1.00 91.81 194 GLU A C 1
ATOM 1571 O O . GLU A 1 194 ? -18.916 13.503 31.611 1.00 91.81 194 GLU A O 1
ATOM 1576 N N . GLY A 1 195 ? -19.533 13.342 29.462 1.00 88.12 195 GLY A N 1
ATOM 1577 C CA . GLY A 1 195 ? -20.971 13.341 29.749 1.00 88.12 195 GLY A CA 1
ATOM 1578 C C . GLY A 1 195 ? -21.396 12.209 30.695 1.00 88.12 195 GLY A C 1
ATOM 1579 O O . GLY A 1 195 ? -22.170 12.429 31.630 1.00 88.12 195 GLY A O 1
ATOM 1580 N N . PHE A 1 196 ? -20.840 11.009 30.510 1.00 90.88 196 PHE A N 1
ATOM 1581 C CA . PHE A 1 196 ? -21.123 9.850 31.363 1.00 90.88 196 PHE A CA 1
ATOM 1582 C C . PHE A 1 196 ? -20.417 9.942 32.718 1.00 90.88 196 PHE A C 1
ATOM 1584 O O . PHE A 1 196 ? -21.002 9.547 33.729 1.00 90.88 196 PHE A O 1
ATOM 1591 N N . ILE A 1 197 ? -19.202 10.500 32.763 1.00 89.75 197 ILE A N 1
ATOM 1592 C CA . ILE A 1 197 ? -18.484 10.770 34.019 1.00 89.75 197 ILE A CA 1
ATOM 1593 C C . ILE A 1 197 ? -19.304 11.729 34.885 1.00 89.75 197 ILE A C 1
ATOM 1595 O O . ILE A 1 197 ? -19.577 11.425 36.045 1.00 89.75 197 ILE A O 1
ATOM 1599 N N . ASN A 1 198 ? -19.765 12.842 34.311 1.00 91.31 198 ASN A N 1
ATOM 1600 C CA . ASN A 1 198 ? -20.545 13.855 35.022 1.00 91.31 198 ASN A CA 1
ATOM 1601 C C . ASN A 1 198 ? -21.895 13.305 35.509 1.00 91.31 198 ASN A C 1
ATOM 1603 O O . ASN A 1 198 ? -22.304 13.556 36.647 1.00 91.31 198 ASN A O 1
ATOM 1607 N N . ALA A 1 199 ? -22.573 12.504 34.681 1.00 89.75 199 ALA A N 1
ATOM 1608 C CA . ALA A 1 199 ? -23.808 11.827 35.070 1.00 89.75 199 ALA A CA 1
ATOM 1609 C C . ALA A 1 199 ? -23.577 10.816 36.208 1.00 89.75 199 ALA A C 1
ATOM 1611 O O . ALA A 1 199 ? -24.410 10.704 37.109 1.00 89.75 199 ALA A O 1
ATOM 1612 N N . SER A 1 200 ? -22.437 10.120 36.215 1.00 90.25 200 SER A N 1
ATOM 1613 C CA . SER A 1 200 ? -22.076 9.214 37.307 1.00 90.25 200 SER A CA 1
ATOM 1614 C C . SER A 1 200 ? -21.762 9.959 38.604 1.00 90.25 200 SER A C 1
ATOM 1616 O O . SER A 1 200 ? -22.280 9.593 39.656 1.00 90.25 200 SER A O 1
ATOM 1618 N N . GLN A 1 201 ? -21.002 11.056 38.531 1.00 89.56 201 GLN A N 1
ATOM 1619 C CA . GLN A 1 201 ? -20.707 11.916 39.684 1.00 89.56 201 GLN A CA 1
ATOM 1620 C C . GLN A 1 201 ? -21.973 12.541 40.289 1.00 89.56 201 GLN A C 1
ATOM 1622 O O . GLN A 1 201 ? -22.057 12.715 41.502 1.00 89.56 201 GLN A O 1
ATOM 1627 N N . SER A 1 202 ? -22.978 12.827 39.457 1.00 91.25 202 SER A N 1
ATOM 1628 C CA . SER A 1 202 ? -24.284 13.350 39.885 1.00 91.25 202 SER A CA 1
ATOM 1629 C C . SER A 1 202 ? -25.241 12.265 40.406 1.00 91.25 202 SER A C 1
ATOM 1631 O O . SER A 1 202 ? -26.382 12.568 40.747 1.00 91.25 202 SER A O 1
ATOM 1633 N N . GLY A 1 203 ? -24.816 10.998 40.439 1.00 89.56 203 GLY A N 1
ATOM 1634 C CA . GLY A 1 203 ? -25.622 9.868 40.911 1.00 89.56 203 GLY A CA 1
ATOM 1635 C C . GLY A 1 203 ? -26.689 9.366 39.930 1.00 89.56 203 GLY A C 1
ATOM 1636 O O . GLY A 1 203 ? -27.489 8.513 40.303 1.00 89.56 203 GLY A O 1
ATOM 1637 N N . LEU A 1 204 ? -26.711 9.856 38.682 1.00 89.19 204 LEU A N 1
ATOM 1638 C CA . LEU A 1 204 ? -27.655 9.413 37.644 1.00 89.19 204 LEU A CA 1
ATOM 1639 C C . LEU A 1 204 ? -27.256 8.066 37.025 1.00 89.19 204 LEU A C 1
ATOM 1641 O O . LEU A 1 204 ? -28.116 7.331 36.544 1.00 89.19 204 LEU A O 1
ATOM 1645 N N . LEU A 1 205 ? -25.958 7.747 37.026 1.00 87.62 205 LEU A N 1
ATOM 1646 C CA . LEU A 1 205 ? -25.408 6.491 36.514 1.00 87.62 205 LEU A CA 1
ATOM 1647 C C . LEU A 1 205 ? -24.523 5.814 37.564 1.00 87.62 205 LEU A C 1
ATOM 1649 O O . LEU A 1 205 ? -23.723 6.461 38.239 1.00 87.62 205 LEU A O 1
ATOM 1653 N N . VAL A 1 206 ? -24.624 4.489 37.659 1.00 81.69 206 VAL A N 1
ATOM 1654 C CA . VAL A 1 206 ? -23.844 3.659 38.589 1.00 81.69 206 VAL A CA 1
ATOM 1655 C C . VAL A 1 206 ? -22.892 2.768 37.789 1.00 81.69 206 VAL A C 1
ATOM 1657 O O . VAL A 1 206 ? -23.266 2.270 36.729 1.00 81.69 206 VAL A O 1
ATOM 1660 N N . ASN A 1 207 ? -21.679 2.543 38.305 1.00 77.25 207 ASN A N 1
ATOM 1661 C CA . ASN A 1 207 ? -20.654 1.669 37.711 1.00 77.25 207 ASN A CA 1
ATOM 1662 C C . ASN A 1 207 ? -20.201 2.077 36.295 1.00 77.25 207 ASN A C 1
ATOM 1664 O O . ASN A 1 207 ? -20.061 1.232 35.411 1.00 77.25 207 ASN A O 1
ATOM 1668 N N . VAL A 1 208 ? -19.945 3.369 36.074 1.00 84.81 208 VAL A N 1
ATOM 1669 C CA . VAL A 1 208 ? -19.310 3.835 34.834 1.00 84.81 208 VAL A CA 1
ATOM 1670 C C . VAL A 1 208 ? -17.816 3.515 34.888 1.00 84.81 208 VAL A C 1
ATOM 1672 O O . VAL A 1 208 ? -17.100 4.038 35.737 1.00 84.81 208 VAL A O 1
ATOM 1675 N N . SER A 1 209 ? -17.349 2.660 33.976 1.00 87.06 209 SER A N 1
ATOM 1676 C CA . SER A 1 209 ? -15.926 2.372 33.770 1.00 87.06 209 SER A CA 1
ATOM 1677 C C . SER A 1 209 ? -15.552 2.735 32.344 1.00 87.06 209 SER A C 1
ATOM 1679 O O . SER A 1 209 ? -16.118 2.181 31.407 1.00 87.06 209 SER A O 1
ATOM 1681 N N . ILE A 1 210 ? -14.616 3.664 32.186 1.00 88.94 210 ILE A N 1
ATOM 1682 C CA . ILE A 1 210 ? -14.173 4.159 30.882 1.00 88.94 210 ILE A CA 1
ATOM 1683 C C . ILE A 1 210 ? -12.773 3.630 30.616 1.00 88.94 210 ILE A C 1
ATOM 1685 O O . ILE A 1 210 ? -11.898 3.736 31.472 1.00 88.94 210 ILE A O 1
ATOM 1689 N N . ASP A 1 211 ? -12.582 3.063 29.431 1.00 92.00 211 ASP A N 1
ATOM 1690 C CA . ASP A 1 211 ? -11.282 2.568 29.000 1.00 92.00 211 ASP A CA 1
ATOM 1691 C C . ASP A 1 211 ? -10.377 3.733 28.584 1.00 92.00 211 ASP A C 1
ATOM 1693 O O . ASP A 1 211 ? -10.823 4.694 27.944 1.00 92.00 211 ASP A O 1
ATOM 1697 N N . ASP A 1 212 ? -9.087 3.631 28.897 1.00 91.06 212 ASP A N 1
ATOM 1698 C CA . ASP A 1 212 ? -8.110 4.609 28.436 1.00 91.06 212 ASP A CA 1
ATOM 1699 C C . ASP A 1 212 ? -7.962 4.557 26.906 1.00 91.06 212 ASP A C 1
ATOM 1701 O O . ASP A 1 212 ? -7.953 3.476 26.300 1.00 91.06 212 ASP A O 1
ATOM 1705 N N . PRO A 1 213 ? -7.806 5.718 26.246 1.00 93.44 213 PRO A N 1
ATOM 1706 C CA . PRO A 1 213 ? -7.558 5.751 24.817 1.00 93.44 213 PRO A CA 1
ATOM 1707 C C . PRO A 1 213 ? -6.210 5.087 24.480 1.00 93.44 213 PRO A C 1
ATOM 1709 O O . PRO A 1 213 ? -5.239 5.206 25.231 1.00 93.44 213 PRO A O 1
ATOM 1712 N N . PRO A 1 214 ? -6.102 4.422 23.319 1.00 93.12 214 PRO A N 1
ATOM 1713 C CA . PRO A 1 214 ? -4.907 3.690 22.942 1.00 93.12 214 PRO A CA 1
ATOM 1714 C C . PRO A 1 214 ? -3.753 4.644 22.644 1.00 93.12 214 PRO A C 1
ATOM 1716 O O . PRO A 1 214 ? -3.937 5.717 22.058 1.00 93.12 214 PRO A O 1
ATOM 1719 N N . GLU A 1 215 ? -2.536 4.206 22.966 1.00 92.75 215 GLU A N 1
ATOM 1720 C CA . GLU A 1 215 ? -1.326 4.944 22.617 1.00 92.75 215 GLU A CA 1
ATOM 1721 C C . GLU A 1 215 ? -1.195 5.089 21.091 1.00 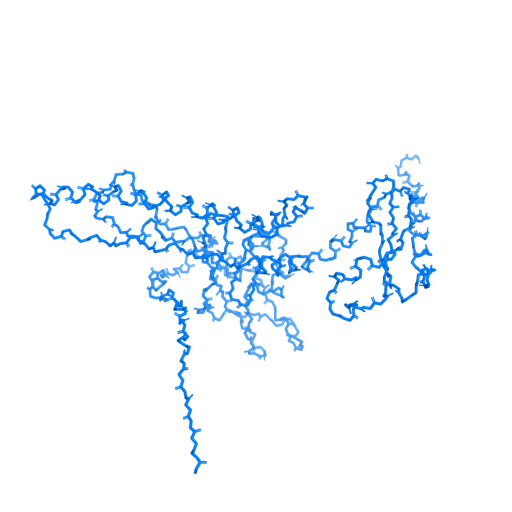92.75 215 GLU A C 1
ATOM 1723 O O . GLU A 1 215 ? -1.502 4.180 20.307 1.00 92.75 215 GLU A O 1
ATOM 1728 N N . ARG A 1 216 ? -0.717 6.256 20.651 1.00 92.25 216 ARG A N 1
ATOM 1729 C CA . ARG A 1 216 ? -0.504 6.539 19.234 1.00 92.25 216 ARG A CA 1
ATOM 1730 C C . ARG A 1 216 ? 0.514 5.565 18.636 1.00 92.25 216 ARG A C 1
ATOM 1732 O O . ARG A 1 216 ? 1.646 5.441 19.099 1.00 92.25 216 ARG A O 1
ATOM 1739 N N . ALA A 1 217 ? 0.142 4.934 17.527 1.00 90.19 217 ALA A N 1
ATOM 1740 C CA . ALA A 1 217 ? 1.047 4.054 16.799 1.00 90.19 217 ALA A CA 1
ATOM 1741 C C . ALA A 1 217 ? 2.230 4.831 16.192 1.00 90.19 217 ALA A C 1
ATOM 1743 O O . ALA A 1 217 ? 2.068 5.905 15.613 1.00 90.19 217 ALA A O 1
ATOM 1744 N N . SER A 1 218 ? 3.431 4.256 16.294 1.00 91.31 218 SER A N 1
ATOM 1745 C CA . SER A 1 218 ? 4.646 4.860 15.744 1.00 91.31 218 SER A CA 1
ATOM 1746 C C . SER A 1 218 ? 4.828 4.557 14.255 1.00 91.31 218 SER A C 1
ATOM 1748 O O . SER A 1 218 ? 4.517 3.468 13.769 1.00 91.31 218 SER A O 1
ATOM 1750 N N . LEU A 1 219 ? 5.382 5.524 13.521 1.00 94.69 219 LEU A N 1
ATOM 1751 C CA . LEU A 1 219 ? 5.719 5.353 12.110 1.00 94.69 219 LEU A CA 1
ATOM 1752 C C . LEU A 1 219 ? 7.085 4.683 11.902 1.00 94.69 219 LEU A C 1
ATOM 1754 O O . LEU A 1 219 ? 8.044 4.974 12.634 1.00 94.69 219 LEU A O 1
ATOM 1758 N N . PRO A 1 220 ? 7.247 3.894 10.820 1.00 94.38 220 PRO A N 1
ATOM 1759 C CA . PRO A 1 220 ? 8.550 3.406 10.394 1.00 94.38 220 PRO A CA 1
ATOM 1760 C C . PRO A 1 220 ? 9.576 4.533 10.200 1.00 94.38 220 PRO A C 1
ATOM 1762 O O . PRO A 1 220 ? 9.262 5.699 9.948 1.00 94.38 220 PRO A O 1
ATOM 1765 N N . ARG A 1 221 ? 10.865 4.191 10.283 1.00 94.12 221 ARG A N 1
ATOM 1766 C CA . ARG A 1 221 ? 11.953 5.157 10.049 1.00 94.12 221 ARG A CA 1
ATOM 1767 C C . ARG A 1 221 ? 12.027 5.556 8.571 1.00 94.12 221 ARG A C 1
ATOM 1769 O O . ARG A 1 221 ? 11.676 4.778 7.694 1.00 94.12 221 ARG A O 1
ATOM 1776 N N . HIS A 1 222 ? 12.612 6.718 8.271 1.00 92.00 222 HIS A N 1
ATOM 1777 C CA . HIS A 1 222 ? 12.760 7.238 6.897 1.00 92.00 222 HIS A CA 1
ATOM 1778 C C . HIS A 1 222 ? 13.411 6.246 5.906 1.00 92.00 222 HIS A C 1
ATOM 1780 O O . HIS A 1 222 ? 13.113 6.272 4.714 1.00 92.00 222 HIS A O 1
ATOM 1786 N N . ARG A 1 223 ? 14.285 5.343 6.383 1.00 92.25 223 ARG A N 1
ATOM 1787 C CA . ARG A 1 223 ? 14.892 4.277 5.561 1.00 92.25 223 ARG A CA 1
ATOM 1788 C C . ARG A 1 223 ? 13.857 3.299 5.001 1.00 92.25 223 ARG A C 1
ATOM 1790 O O . ARG A 1 223 ? 14.045 2.781 3.909 1.00 92.25 223 ARG A O 1
ATOM 1797 N N . TRP A 1 224 ? 12.769 3.063 5.727 1.00 94.88 224 TRP A N 1
ATOM 1798 C CA . TRP A 1 224 ? 11.666 2.237 5.250 1.00 94.88 224 TRP A CA 1
ATOM 1799 C C . TRP A 1 224 ? 10.933 2.913 4.082 1.00 94.88 224 TRP A C 1
ATOM 1801 O O . TRP A 1 224 ? 10.757 2.287 3.043 1.00 94.88 224 TRP A O 1
ATOM 1811 N N . PHE A 1 225 ? 10.646 4.217 4.176 1.00 94.31 225 PHE A N 1
ATOM 1812 C CA . PHE A 1 225 ? 10.073 4.996 3.067 1.00 94.31 225 PHE A CA 1
ATOM 1813 C C . PHE A 1 225 ? 10.985 5.009 1.827 1.00 94.31 225 PHE A C 1
ATOM 1815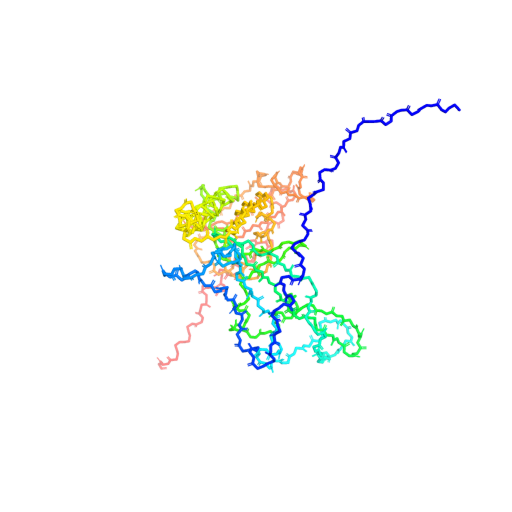 O O . PHE A 1 225 ? 10.501 4.905 0.703 1.00 94.31 225 PHE A O 1
ATOM 1822 N N . MET A 1 226 ? 12.311 5.068 2.015 1.00 92.06 226 MET A N 1
ATOM 1823 C CA . MET A 1 226 ? 13.266 4.906 0.907 1.00 92.06 226 MET A CA 1
ATOM 1824 C C . MET A 1 226 ? 13.125 3.537 0.227 1.00 92.06 226 MET A C 1
ATOM 1826 O O . MET A 1 226 ? 13.133 3.468 -0.999 1.00 92.06 226 MET A O 1
ATOM 1830 N N . ASN A 1 227 ? 12.980 2.457 1.001 1.00 92.44 227 ASN A N 1
ATOM 1831 C CA . ASN A 1 227 ? 12.796 1.113 0.447 1.00 92.44 227 ASN A CA 1
ATOM 1832 C C . ASN A 1 227 ? 11.477 0.992 -0.329 1.00 92.44 227 ASN A C 1
ATOM 1834 O O . ASN A 1 227 ? 11.480 0.432 -1.422 1.00 92.44 227 ASN A O 1
ATOM 1838 N N . ILE A 1 228 ? 10.383 1.554 0.196 1.00 94.62 228 ILE A N 1
ATOM 1839 C CA . ILE A 1 228 ? 9.091 1.636 -0.503 1.00 94.62 228 ILE A CA 1
ATOM 1840 C C . ILE A 1 228 ? 9.244 2.351 -1.845 1.00 94.62 228 ILE A C 1
ATOM 1842 O O . ILE A 1 228 ? 8.822 1.834 -2.875 1.00 94.62 228 ILE A O 1
ATOM 1846 N N . TYR A 1 229 ? 9.895 3.515 -1.851 1.00 92.38 229 TYR A N 1
ATOM 1847 C CA . TYR A 1 229 ? 10.119 4.276 -3.077 1.00 92.38 229 TYR A CA 1
ATOM 1848 C C . TYR A 1 229 ? 10.948 3.491 -4.102 1.00 92.38 229 TYR A C 1
ATOM 1850 O O . TYR A 1 229 ? 10.634 3.481 -5.288 1.00 92.38 229 TYR A O 1
ATOM 1858 N N . ILE A 1 230 ? 11.992 2.790 -3.654 1.00 90.75 230 ILE A N 1
ATOM 1859 C CA . ILE A 1 230 ? 12.793 1.931 -4.531 1.00 90.75 230 ILE A CA 1
ATOM 1860 C C . ILE A 1 230 ? 11.923 0.824 -5.144 1.00 90.75 230 ILE A C 1
ATOM 1862 O O . ILE A 1 230 ? 12.025 0.568 -6.342 1.00 90.75 230 ILE A O 1
ATOM 1866 N N . GLN A 1 231 ? 11.048 0.193 -4.357 1.00 91.50 231 GLN A N 1
ATOM 1867 C CA . GLN A 1 231 ? 10.120 -0.822 -4.861 1.00 91.50 231 GLN A CA 1
ATOM 1868 C C . GLN A 1 231 ? 9.126 -0.248 -5.882 1.00 91.50 231 GLN A C 1
ATOM 1870 O O . GLN A 1 231 ? 8.932 -0.868 -6.925 1.00 91.50 231 GLN A O 1
ATOM 1875 N N . ASP A 1 232 ? 8.568 0.943 -5.639 1.00 92.81 232 ASP A N 1
ATOM 1876 C CA . ASP A 1 232 ? 7.715 1.658 -6.604 1.00 92.81 232 ASP A CA 1
ATOM 1877 C C . ASP A 1 232 ? 8.433 1.897 -7.941 1.00 92.81 232 ASP A C 1
ATOM 1879 O O . ASP A 1 232 ? 7.893 1.623 -9.014 1.00 92.81 232 ASP A O 1
ATOM 1883 N N . VAL A 1 233 ? 9.683 2.368 -7.885 1.00 90.62 233 VAL A N 1
ATOM 1884 C CA . VAL A 1 233 ? 10.504 2.603 -9.081 1.00 90.62 233 VAL A CA 1
ATOM 1885 C C . VAL A 1 233 ? 10.762 1.302 -9.838 1.00 90.62 233 VAL A C 1
ATOM 1887 O O . VAL A 1 233 ? 10.712 1.300 -11.066 1.00 90.62 233 VAL A O 1
ATOM 1890 N N . PHE A 1 234 ? 11.014 0.191 -9.138 1.00 89.19 234 PHE A N 1
ATOM 1891 C CA . PHE A 1 234 ? 11.204 -1.108 -9.785 1.00 89.19 234 PHE A CA 1
ATOM 1892 C C . PHE A 1 234 ? 9.935 -1.616 -10.474 1.00 89.19 234 PHE A C 1
ATOM 1894 O O . PHE A 1 234 ? 10.037 -2.148 -11.577 1.00 89.19 234 PHE A O 1
ATOM 1901 N N . GLN A 1 235 ? 8.758 -1.426 -9.872 1.00 86.38 235 GLN A N 1
ATOM 1902 C CA . GLN A 1 235 ? 7.486 -1.848 -10.470 1.00 86.38 235 GLN A CA 1
ATOM 1903 C C . GLN A 1 235 ? 7.152 -1.076 -11.752 1.00 86.38 235 GLN A C 1
ATOM 1905 O O . GLN A 1 235 ? 6.555 -1.636 -12.664 1.00 86.38 235 GLN A O 1
ATOM 1910 N N . ARG A 1 236 ? 7.584 0.186 -11.853 1.00 87.88 236 ARG A N 1
ATOM 1911 C CA . ARG A 1 236 ? 7.345 1.055 -13.019 1.00 87.88 236 ARG A CA 1
ATOM 1912 C C . ARG A 1 236 ? 8.592 1.268 -13.867 1.00 87.88 236 ARG A C 1
ATOM 1914 O O . ARG A 1 236 ? 8.672 2.225 -14.635 1.00 87.88 236 ARG A O 1
ATOM 1921 N N . LEU A 1 237 ? 9.597 0.406 -13.725 1.00 88.12 237 LEU A N 1
ATOM 1922 C CA . LEU A 1 237 ? 10.901 0.632 -14.340 1.00 88.12 237 LEU A CA 1
ATOM 1923 C C . LEU A 1 237 ? 10.798 0.745 -15.864 1.00 88.12 237 LEU A C 1
ATOM 1925 O O . LEU A 1 237 ? 11.474 1.578 -16.464 1.00 88.12 237 LEU A O 1
ATOM 1929 N N . ASP A 1 238 ? 9.954 -0.071 -16.488 1.00 87.25 238 ASP A N 1
ATOM 1930 C CA . ASP A 1 238 ? 9.792 -0.057 -17.939 1.00 87.25 238 ASP A CA 1
ATOM 1931 C C . ASP A 1 238 ? 9.002 1.162 -18.425 1.00 87.25 238 ASP A C 1
ATOM 1933 O O . ASP A 1 238 ? 9.378 1.741 -19.440 1.00 87.25 238 ASP A O 1
ATOM 1937 N N . GLU A 1 239 ? 8.014 1.643 -17.664 1.00 87.56 239 GLU A N 1
ATOM 1938 C CA . GLU A 1 239 ? 7.336 2.922 -17.930 1.00 87.56 239 GLU A CA 1
ATOM 1939 C C . GLU A 1 239 ? 8.305 4.104 -17.806 1.00 87.56 239 GLU A C 1
ATOM 1941 O O . GLU A 1 239 ? 8.331 4.991 -18.657 1.00 87.56 239 GLU A O 1
ATOM 1946 N N . ILE A 1 240 ? 9.154 4.098 -16.774 1.00 85.94 240 ILE A N 1
ATOM 1947 C CA . ILE A 1 240 ? 10.178 5.127 -16.561 1.00 85.94 240 ILE A CA 1
ATOM 1948 C C . ILE A 1 240 ? 11.192 5.104 -17.709 1.00 85.94 240 ILE A C 1
ATOM 1950 O O . ILE A 1 240 ? 11.521 6.155 -18.261 1.00 85.94 240 ILE A O 1
ATOM 1954 N N . LYS A 1 241 ? 11.663 3.918 -18.122 1.00 84.50 241 LYS A N 1
ATOM 1955 C CA . LYS A 1 241 ? 12.536 3.776 -19.298 1.00 84.50 241 LYS A CA 1
ATOM 1956 C C . LYS A 1 241 ? 11.841 4.285 -20.554 1.00 84.50 241 LYS A C 1
ATOM 1958 O O . LYS A 1 241 ? 12.445 5.070 -21.277 1.00 84.50 241 LYS A O 1
ATOM 1963 N N . ALA A 1 242 ? 10.597 3.871 -20.796 1.00 84.88 242 ALA A N 1
ATOM 1964 C CA . ALA A 1 242 ? 9.811 4.288 -21.949 1.00 84.88 242 ALA A CA 1
ATOM 1965 C C . ALA A 1 242 ? 9.660 5.815 -21.987 1.00 84.88 242 ALA A C 1
ATOM 1967 O O . ALA A 1 242 ? 9.913 6.418 -23.030 1.00 84.88 242 ALA A O 1
ATOM 1968 N N . SER A 1 243 ? 9.357 6.440 -20.844 1.00 85.12 243 SER A N 1
ATOM 1969 C CA . SER A 1 243 ? 9.270 7.894 -20.679 1.00 85.12 243 SER A CA 1
ATOM 1970 C C . SER A 1 243 ? 10.591 8.582 -21.030 1.00 85.12 243 SER A C 1
ATOM 1972 O O . SER A 1 243 ? 10.602 9.441 -21.910 1.00 85.12 243 SER A O 1
ATOM 1974 N N . ILE A 1 244 ? 11.722 8.145 -20.461 1.00 78.62 244 ILE A N 1
ATOM 1975 C CA . ILE A 1 244 ? 13.057 8.682 -20.793 1.00 78.62 244 ILE A CA 1
ATOM 1976 C C . ILE A 1 244 ? 13.354 8.506 -22.293 1.00 78.62 244 ILE A C 1
ATOM 1978 O O . ILE A 1 244 ? 13.846 9.415 -22.965 1.00 78.62 244 ILE A O 1
ATOM 1982 N N . THR A 1 245 ? 12.999 7.351 -22.865 1.00 77.19 245 THR A N 1
ATOM 1983 C CA . THR A 1 245 ? 13.156 7.078 -24.300 1.00 77.19 245 THR A CA 1
ATOM 1984 C C . THR A 1 245 ? 12.102 7.729 -25.196 1.00 77.19 245 THR A C 1
ATOM 1986 O O . THR A 1 245 ? 12.175 7.570 -26.412 1.00 77.19 245 THR A O 1
ATOM 1989 N N . SER A 1 246 ? 11.154 8.473 -24.632 1.00 79.38 246 SER A N 1
ATOM 1990 C CA . SER A 1 246 ? 10.165 9.265 -25.373 1.00 79.38 246 SER A CA 1
ATOM 1991 C C . SER A 1 246 ? 10.470 10.761 -25.314 1.00 79.38 246 SER A C 1
ATOM 1993 O O . SER A 1 246 ? 9.897 11.523 -26.084 1.00 79.38 246 SER A O 1
ATOM 1995 N N . VAL A 1 247 ? 11.423 11.190 -24.475 1.00 76.44 247 VAL A N 1
ATOM 1996 C CA . VAL A 1 247 ? 11.875 12.586 -24.424 1.00 76.44 247 VAL A CA 1
ATOM 1997 C C . VAL A 1 247 ? 12.471 13.000 -25.772 1.00 76.44 247 VAL A C 1
ATOM 1999 O O . VAL A 1 247 ? 13.442 12.397 -26.240 1.00 76.44 247 VAL A O 1
ATOM 2002 N N . SER A 1 248 ? 11.890 14.032 -26.383 1.00 73.56 248 SER A N 1
ATOM 2003 C CA . SER A 1 248 ? 12.396 14.726 -27.569 1.00 73.56 248 SER A CA 1
ATOM 2004 C C . SER A 1 248 ? 13.164 15.997 -27.183 1.00 73.56 248 SER A C 1
ATOM 2006 O O . SER A 1 248 ? 13.060 16.490 -26.063 1.00 73.56 248 SER A O 1
ATOM 2008 N N . GLY A 1 249 ? 13.953 16.537 -28.110 1.00 80.31 249 GLY A N 1
ATOM 2009 C CA . GLY A 1 249 ? 14.685 17.796 -27.916 1.00 80.31 249 GLY A CA 1
ATOM 2010 C C . GLY A 1 249 ? 16.068 17.763 -28.549 1.00 80.31 249 GLY A C 1
ATOM 2011 O O . GLY A 1 249 ? 16.593 16.691 -28.842 1.00 80.31 249 GLY A O 1
ATOM 2012 N N . ARG A 1 250 ? 16.677 18.913 -28.800 1.00 82.81 250 ARG A N 1
ATOM 2013 C CA . ARG A 1 250 ? 18.050 19.023 -29.294 1.00 82.81 250 ARG A CA 1
ATOM 2014 C C . ARG A 1 250 ? 19.039 18.640 -28.194 1.00 82.81 250 ARG A C 1
ATOM 2016 O O . ARG A 1 250 ? 19.014 19.182 -27.096 1.00 82.81 250 ARG A O 1
ATOM 2023 N N . ILE A 1 251 ? 19.961 17.728 -28.508 1.00 82.88 251 ILE A N 1
ATOM 2024 C CA . ILE A 1 251 ? 21.073 17.408 -27.604 1.00 82.88 251 ILE A CA 1
ATOM 2025 C C . ILE A 1 251 ? 21.891 18.683 -27.393 1.00 82.88 251 ILE A C 1
ATOM 2027 O O . ILE A 1 251 ? 22.420 19.239 -28.356 1.00 82.88 251 ILE A O 1
ATOM 2031 N N . LEU A 1 252 ? 21.968 19.130 -26.141 1.00 80.38 252 LEU A N 1
ATOM 2032 C CA . LEU A 1 252 ? 22.666 20.354 -25.757 1.00 80.38 252 LEU A CA 1
ATOM 2033 C C . LEU A 1 252 ? 23.998 20.040 -25.079 1.00 80.38 252 LEU A C 1
ATOM 2035 O O . LEU A 1 252 ? 24.990 20.715 -25.337 1.00 80.38 252 LEU A O 1
ATOM 2039 N N . LYS A 1 253 ? 24.027 19.019 -24.211 1.00 87.38 253 LYS A N 1
ATOM 2040 C CA . LYS A 1 253 ? 25.198 18.720 -23.381 1.00 87.38 253 LYS A CA 1
ATOM 2041 C C . LYS A 1 253 ? 25.461 17.231 -23.220 1.00 87.38 253 LYS A C 1
ATOM 2043 O O . LYS A 1 253 ? 24.536 16.419 -23.175 1.00 87.38 253 LYS A O 1
ATOM 2048 N N . MET A 1 254 ? 26.737 16.903 -23.068 1.00 88.56 254 MET A N 1
ATOM 2049 C CA . MET A 1 254 ? 27.207 15.612 -22.587 1.00 88.56 254 MET A CA 1
ATOM 2050 C C . MET A 1 254 ? 28.254 15.868 -21.506 1.00 88.56 254 MET A C 1
ATOM 2052 O O . MET A 1 254 ? 29.264 16.512 -21.778 1.00 88.56 254 MET A O 1
ATOM 2056 N N . ASP A 1 255 ? 28.003 15.391 -20.290 1.00 87.62 255 ASP A N 1
ATOM 2057 C CA . ASP A 1 255 ? 28.879 15.595 -19.136 1.00 87.62 255 ASP A CA 1
ATOM 2058 C C . ASP A 1 255 ? 29.239 14.264 -18.476 1.00 87.62 255 ASP A C 1
ATOM 2060 O O . ASP A 1 255 ? 28.387 13.393 -18.308 1.00 87.62 255 ASP A O 1
ATOM 2064 N N . SER A 1 256 ? 30.508 14.104 -18.096 1.00 87.38 256 SER A N 1
ATOM 2065 C CA . SER A 1 256 ? 30.992 12.945 -17.344 1.00 87.38 256 SER A CA 1
ATOM 2066 C C . SER A 1 256 ? 31.297 13.347 -15.905 1.00 87.38 256 SER A C 1
ATOM 2068 O O . SER A 1 256 ? 31.968 14.343 -15.648 1.00 87.38 256 SER A O 1
ATOM 2070 N N . THR A 1 257 ? 30.812 12.573 -14.932 1.00 85.25 257 THR A N 1
ATOM 2071 C CA . THR A 1 257 ? 31.015 12.878 -13.512 1.00 85.25 257 THR A CA 1
ATOM 2072 C C . THR A 1 257 ? 31.274 11.642 -12.661 1.00 85.25 257 THR A C 1
ATOM 2074 O O . THR A 1 257 ? 30.598 10.620 -12.772 1.00 85.25 257 THR A O 1
ATOM 2077 N N . LYS A 1 258 ? 32.215 11.763 -11.717 1.00 84.38 258 LYS A N 1
ATOM 2078 C CA . LYS A 1 258 ? 32.421 10.779 -10.640 1.00 84.38 258 LYS A CA 1
ATOM 2079 C C . LYS A 1 258 ? 31.482 10.996 -9.448 1.00 84.38 258 LYS A C 1
ATOM 2081 O O . LYS A 1 258 ? 31.338 10.112 -8.606 1.00 84.38 258 LYS A O 1
ATOM 2086 N N . LYS A 1 259 ? 30.852 12.176 -9.321 1.00 80.56 259 LYS A N 1
ATOM 2087 C CA . LYS A 1 259 ? 30.089 12.559 -8.112 1.00 80.56 259 LYS A CA 1
ATOM 2088 C C . LYS A 1 259 ? 28.868 11.666 -7.884 1.00 80.56 259 LYS A C 1
ATOM 2090 O O . LYS A 1 259 ? 28.558 11.355 -6.738 1.00 80.56 259 LYS A O 1
ATOM 2095 N N . VAL A 1 260 ? 28.196 11.257 -8.960 1.00 77.12 260 VAL A N 1
ATOM 2096 C CA . VAL A 1 260 ? 27.033 10.356 -8.897 1.00 77.12 260 VAL A CA 1
ATOM 2097 C C . VAL A 1 260 ? 27.468 8.953 -8.486 1.00 77.12 260 VAL A C 1
ATOM 2099 O O . VAL A 1 260 ? 26.886 8.375 -7.575 1.00 77.12 260 VAL A O 1
ATOM 2102 N N . VAL A 1 261 ? 28.548 8.447 -9.085 1.00 75.69 261 VAL A N 1
ATOM 2103 C CA . VAL A 1 261 ? 29.087 7.106 -8.813 1.00 75.69 261 VAL A CA 1
ATOM 2104 C C . VAL A 1 261 ? 29.467 6.933 -7.346 1.00 75.69 261 VAL A C 1
ATOM 2106 O O . VAL A 1 261 ? 29.130 5.921 -6.738 1.00 75.69 261 VAL A O 1
ATOM 2109 N N . LYS A 1 262 ? 30.076 7.958 -6.737 1.00 73.88 262 LYS A N 1
ATOM 2110 C CA . LYS A 1 262 ? 30.433 7.953 -5.309 1.00 73.88 262 LYS A CA 1
ATOM 2111 C C . LYS A 1 262 ? 29.234 7.761 -4.368 1.00 73.88 262 LYS A C 1
ATOM 2113 O O . LYS A 1 262 ? 29.442 7.399 -3.215 1.00 73.88 262 LYS A O 1
ATOM 2118 N N . LYS A 1 263 ? 28.006 8.016 -4.833 1.00 72.31 263 LYS A N 1
ATOM 2119 C CA . LYS A 1 263 ? 26.764 7.905 -4.050 1.00 72.31 263 LYS A CA 1
ATOM 2120 C C . LYS A 1 263 ? 25.993 6.602 -4.302 1.00 72.31 263 LYS A C 1
ATOM 2122 O O . LYS A 1 263 ? 24.970 6.386 -3.657 1.00 72.31 263 LYS A O 1
ATOM 2127 N N . LEU A 1 264 ? 26.440 5.756 -5.231 1.00 73.00 264 LEU A N 1
ATOM 2128 C CA . LEU A 1 264 ? 25.788 4.482 -5.540 1.00 73.00 264 LEU A CA 1
ATOM 2129 C C . LEU A 1 264 ? 26.263 3.380 -4.583 1.00 73.00 264 LEU A C 1
ATOM 2131 O O . LEU A 1 264 ? 27.438 3.315 -4.231 1.00 73.00 264 LEU A O 1
ATOM 2135 N N . ALA A 1 265 ? 25.342 2.506 -4.174 1.00 62.53 265 ALA A N 1
ATOM 2136 C CA . ALA A 1 265 ? 25.645 1.304 -3.397 1.00 62.53 265 ALA A CA 1
ATOM 2137 C C . ALA A 1 265 ? 26.039 0.124 -4.313 1.00 62.53 265 ALA A C 1
ATOM 2139 O O . ALA A 1 265 ? 25.727 0.119 -5.504 1.00 62.53 265 ALA A O 1
ATOM 2140 N N . GLY A 1 266 ? 26.694 -0.902 -3.758 1.00 69.50 266 GLY A N 1
ATOM 2141 C CA . GLY A 1 266 ? 27.085 -2.117 -4.489 1.00 69.50 266 GLY A CA 1
ATOM 2142 C C . GLY A 1 266 ? 28.432 -2.001 -5.213 1.00 69.50 266 GLY A C 1
ATOM 2143 O O . GLY A 1 266 ? 29.291 -1.233 -4.795 1.00 69.50 266 GLY A O 1
ATOM 2144 N N . ARG A 1 267 ? 28.628 -2.766 -6.301 1.00 61.34 267 ARG A N 1
ATOM 2145 C CA . ARG A 1 267 ? 29.890 -2.807 -7.081 1.00 61.34 267 ARG A CA 1
ATOM 2146 C C . ARG A 1 267 ? 30.447 -1.431 -7.499 1.00 61.34 267 ARG A C 1
ATOM 2148 O O . ARG A 1 267 ? 31.664 -1.309 -7.539 1.00 61.34 267 ARG A O 1
ATOM 2155 N N . PRO A 1 268 ? 29.626 -0.403 -7.793 1.00 59.66 268 PRO A N 1
ATOM 2156 C CA . PRO A 1 268 ? 30.127 0.938 -8.103 1.00 59.66 268 PRO A CA 1
ATOM 2157 C C . PRO A 1 268 ? 30.585 1.752 -6.882 1.00 59.66 268 PRO A C 1
ATOM 2159 O O . PRO A 1 268 ? 31.256 2.774 -7.046 1.00 59.66 268 PRO A O 1
ATOM 2162 N N . ALA A 1 269 ? 30.232 1.348 -5.659 1.00 59.75 269 ALA A N 1
ATOM 2163 C CA . ALA A 1 269 ? 30.571 2.095 -4.454 1.00 59.75 269 ALA A CA 1
ATOM 2164 C C . ALA A 1 269 ? 32.094 2.178 -4.288 1.00 59.75 269 ALA A C 1
ATOM 2166 O O . ALA A 1 269 ? 32.791 1.170 -4.367 1.00 59.75 269 ALA A O 1
ATOM 2167 N N . LYS A 1 270 ? 32.614 3.388 -4.043 1.00 62.94 270 LYS A N 1
ATOM 2168 C CA . LYS A 1 270 ? 34.058 3.667 -3.883 1.00 62.94 270 LYS A CA 1
ATOM 2169 C C . LYS A 1 270 ? 34.930 3.326 -5.103 1.00 62.94 270 LYS A C 1
ATOM 2171 O O . LYS A 1 270 ? 36.152 3.340 -4.997 1.00 62.94 270 LYS A O 1
ATOM 2176 N N . THR A 1 271 ? 34.333 3.078 -6.266 1.00 65.31 271 THR A N 1
ATOM 2177 C CA . THR A 1 271 ? 35.078 2.890 -7.518 1.00 65.31 271 THR A CA 1
ATOM 2178 C C . THR A 1 271 ? 35.301 4.222 -8.237 1.00 65.31 271 THR A C 1
ATOM 2180 O O . THR A 1 271 ? 34.527 5.169 -8.083 1.00 65.31 271 THR A O 1
ATOM 2183 N N . ALA A 1 272 ? 36.353 4.304 -9.056 1.00 67.69 272 ALA A N 1
ATOM 2184 C CA . ALA A 1 272 ? 36.635 5.462 -9.907 1.00 67.69 272 ALA A CA 1
ATOM 2185 C C . ALA A 1 272 ? 35.797 5.481 -11.204 1.00 67.69 272 ALA A C 1
ATOM 2187 O O . ALA A 1 272 ? 36.222 6.098 -12.180 1.00 67.69 272 ALA A O 1
ATOM 2188 N N . LEU A 1 273 ? 34.634 4.811 -11.229 1.00 80.56 273 LEU A N 1
ATOM 2189 C CA . LEU A 1 273 ? 33.765 4.817 -12.405 1.00 80.56 273 LEU A CA 1
ATOM 2190 C C . LEU A 1 273 ? 33.248 6.237 -12.671 1.00 80.56 273 LEU A C 1
ATOM 2192 O O . LEU A 1 273 ? 33.083 7.069 -11.771 1.00 80.56 273 LEU A O 1
ATOM 2196 N N . TRP A 1 274 ? 32.953 6.478 -13.934 1.00 83.81 274 TRP A N 1
ATOM 2197 C CA . TRP A 1 274 ? 32.369 7.698 -14.449 1.00 83.81 274 TRP A CA 1
ATOM 2198 C C . TRP A 1 274 ? 30.917 7.440 -14.819 1.00 83.81 274 TRP A C 1
ATOM 2200 O O . TRP A 1 274 ? 30.580 6.366 -15.305 1.00 83.81 274 TRP A O 1
ATOM 2210 N N . CYS A 1 275 ? 30.050 8.417 -14.578 1.00 87.31 275 CYS A N 1
ATOM 2211 C CA . CYS A 1 275 ? 28.707 8.449 -15.136 1.00 87.31 275 CYS A CA 1
ATOM 2212 C C . CYS A 1 275 ? 28.674 9.544 -16.199 1.00 87.31 275 CYS A C 1
ATOM 2214 O O . CYS A 1 275 ? 28.865 10.712 -15.857 1.00 87.31 275 CYS A O 1
ATOM 2216 N N . THR A 1 276 ? 28.462 9.172 -17.457 1.00 88.81 276 THR A N 1
ATOM 2217 C CA . THR A 1 276 ? 28.265 10.117 -18.556 1.00 88.81 276 THR A CA 1
ATOM 2218 C C . THR A 1 276 ? 26.776 10.297 -18.801 1.00 88.81 276 THR A C 1
ATOM 2220 O O . THR A 1 276 ? 26.088 9.328 -19.126 1.00 88.81 276 THR A O 1
ATOM 2223 N N . ASN A 1 277 ? 26.286 11.527 -18.665 1.00 89.25 277 ASN A N 1
ATOM 2224 C CA . ASN A 1 277 ? 24.907 11.905 -18.949 1.00 89.25 277 ASN A CA 1
ATOM 2225 C C . ASN A 1 277 ? 24.840 12.666 -20.273 1.00 89.25 277 ASN A C 1
ATOM 2227 O O . ASN A 1 277 ? 25.711 13.477 -20.578 1.00 89.25 277 ASN A O 1
ATOM 2231 N N . VAL A 1 278 ? 23.784 12.430 -21.046 1.00 88.81 278 VAL A N 1
ATOM 2232 C CA . VAL A 1 278 ? 23.449 13.217 -22.239 1.00 88.81 278 VAL A CA 1
ATOM 2233 C C . VAL A 1 278 ? 22.153 13.961 -21.958 1.00 88.81 278 VAL A C 1
ATOM 2235 O O . VAL A 1 278 ? 21.155 13.329 -21.615 1.00 88.81 278 VAL A O 1
ATOM 2238 N N . GLY A 1 279 ? 22.164 15.286 -22.094 1.00 88.19 279 GLY A N 1
ATOM 2239 C CA . GLY A 1 279 ? 21.024 16.154 -21.807 1.00 88.19 279 GLY A CA 1
ATOM 2240 C C . GLY A 1 279 ? 20.532 16.944 -23.019 1.00 88.19 279 GLY A C 1
ATOM 2241 O O . GLY A 1 279 ? 21.310 17.272 -23.921 1.00 88.19 279 GLY A O 1
ATOM 2242 N N . ASN A 1 280 ? 19.238 17.259 -23.024 1.00 87.25 280 ASN A N 1
ATOM 2243 C CA . ASN A 1 280 ? 18.613 18.126 -24.023 1.00 87.25 280 ASN A CA 1
ATOM 2244 C C . ASN A 1 280 ? 18.613 19.610 -23.587 1.00 87.25 280 ASN A C 1
ATOM 2246 O O . ASN A 1 280 ? 19.087 19.959 -22.503 1.00 87.25 280 ASN A O 1
ATOM 2250 N N . GLU A 1 281 ? 18.097 20.484 -24.447 1.00 84.44 281 GLU A N 1
ATOM 2251 C CA . GLU A 1 281 ? 17.954 21.927 -24.231 1.00 84.44 281 GLU A CA 1
ATOM 2252 C C . GLU A 1 281 ? 17.011 22.296 -23.077 1.00 84.44 281 GLU A C 1
ATOM 2254 O O . GLU A 1 281 ? 17.167 23.348 -22.467 1.00 84.44 281 GLU A O 1
ATOM 2259 N N . HIS A 1 282 ? 16.096 21.397 -22.718 1.00 83.31 282 HIS A N 1
ATOM 2260 C CA . HIS A 1 282 ? 15.156 21.561 -21.607 1.00 83.31 282 HIS A CA 1
ATOM 2261 C C . HIS A 1 282 ? 15.735 21.100 -20.256 1.00 83.31 282 HIS A C 1
ATOM 2263 O O . HIS A 1 282 ? 15.018 21.021 -19.261 1.00 83.31 282 HIS A O 1
ATOM 2269 N N . GLY A 1 283 ? 17.022 20.738 -20.205 1.00 81.19 283 GLY A N 1
ATOM 2270 C CA . GLY A 1 283 ? 17.677 20.251 -18.989 1.00 81.19 283 GLY A CA 1
ATOM 2271 C C . GLY A 1 283 ? 17.312 18.813 -18.600 1.00 81.19 283 GLY A C 1
ATOM 2272 O O . GLY A 1 283 ? 17.683 18.363 -17.516 1.00 81.19 283 GLY A O 1
ATOM 2273 N N . GLN A 1 284 ? 16.627 18.070 -19.472 1.00 84.50 284 GLN A N 1
ATOM 2274 C CA . GLN A 1 284 ? 16.233 16.681 -19.242 1.00 84.50 284 GLN A CA 1
ATOM 2275 C C . GLN A 1 284 ? 17.359 15.725 -19.649 1.00 84.50 284 GLN A C 1
ATOM 2277 O O . GLN A 1 284 ? 18.072 15.963 -20.626 1.00 84.50 284 GLN A O 1
ATOM 2282 N N . ILE A 1 285 ? 17.508 14.619 -18.916 1.00 84.38 285 ILE A N 1
ATOM 2283 C CA . ILE A 1 285 ? 18.504 13.580 -19.210 1.00 84.38 285 ILE A CA 1
ATOM 2284 C C . ILE A 1 285 ? 17.906 12.571 -20.198 1.00 84.38 285 ILE A C 1
ATOM 2286 O O . ILE A 1 285 ? 16.899 11.931 -19.909 1.00 84.38 285 ILE A O 1
ATOM 2290 N N . LEU A 1 286 ? 18.553 12.410 -21.352 1.00 82.94 286 LEU A N 1
ATOM 2291 C CA . LEU A 1 286 ? 18.162 11.497 -22.431 1.00 82.94 286 LEU A CA 1
ATOM 2292 C C . LEU A 1 286 ? 18.739 10.090 -22.251 1.00 82.94 286 LEU A C 1
ATOM 2294 O O . LEU A 1 286 ? 18.131 9.104 -22.670 1.00 82.94 286 LEU A O 1
ATOM 2298 N N . ASN A 1 287 ? 19.955 9.999 -21.709 1.00 85.81 287 ASN A N 1
ATOM 2299 C CA . ASN A 1 287 ? 20.633 8.738 -21.437 1.00 85.81 287 ASN A CA 1
ATOM 2300 C C . ASN A 1 287 ? 21.756 8.941 -20.413 1.00 85.81 287 ASN A C 1
ATOM 2302 O O . ASN A 1 287 ? 22.364 10.013 -20.370 1.00 85.81 287 ASN A O 1
ATOM 2306 N N . SER A 1 288 ? 22.059 7.892 -19.653 1.00 85.75 288 SER A N 1
ATOM 2307 C CA . SER A 1 288 ? 23.166 7.851 -18.697 1.00 85.75 288 SER A CA 1
ATOM 2308 C C . SER A 1 288 ? 23.890 6.513 -18.809 1.00 85.75 288 SER A C 1
ATOM 2310 O O . SER A 1 288 ? 23.257 5.458 -18.762 1.00 85.75 288 SER A O 1
ATOM 2312 N N . VAL A 1 289 ? 25.215 6.539 -18.944 1.00 87.56 289 VAL A N 1
ATOM 2313 C CA . VAL A 1 289 ? 26.049 5.331 -19.031 1.00 87.56 289 VAL A CA 1
ATOM 2314 C C . VAL A 1 289 ? 27.166 5.399 -18.004 1.00 87.56 289 VAL A C 1
ATOM 2316 O O . VAL A 1 289 ? 27.793 6.439 -17.826 1.00 87.56 289 VAL A O 1
ATOM 2319 N N . MET A 1 290 ? 27.422 4.274 -17.334 1.00 84.88 290 MET A N 1
ATOM 2320 C CA . MET A 1 290 ? 28.560 4.137 -16.431 1.00 84.88 290 MET A CA 1
ATOM 2321 C C . MET A 1 290 ? 29.748 3.503 -17.154 1.00 84.88 290 MET A C 1
ATOM 2323 O O . MET A 1 290 ? 29.602 2.449 -17.774 1.00 84.88 290 MET A O 1
ATOM 2327 N N . THR A 1 291 ? 30.921 4.124 -17.055 1.00 83.75 291 THR A N 1
ATOM 2328 C CA . THR A 1 291 ? 32.163 3.678 -17.701 1.00 83.75 291 THR A CA 1
ATOM 2329 C C . THR A 1 291 ? 33.307 3.616 -16.691 1.00 83.75 291 THR A C 1
ATOM 2331 O O . THR A 1 291 ? 33.305 4.307 -15.674 1.00 83.75 291 THR A O 1
ATOM 2334 N N . THR A 1 292 ? 34.299 2.758 -16.936 1.00 80.50 292 THR A N 1
ATOM 2335 C CA . THR A 1 292 ? 35.490 2.642 -16.074 1.00 80.50 292 THR A CA 1
ATOM 2336 C C . THR A 1 292 ? 36.452 3.811 -16.232 1.00 80.50 292 THR A C 1
ATOM 2338 O O . THR A 1 292 ? 37.118 4.195 -15.275 1.00 80.50 292 THR A O 1
ATOM 2341 N N . ILE A 1 293 ? 36.486 4.400 -17.424 1.00 79.75 293 ILE A N 1
ATOM 2342 C CA . ILE A 1 293 ? 37.328 5.534 -17.794 1.00 79.75 293 ILE A CA 1
ATOM 2343 C C . ILE A 1 293 ? 36.423 6.602 -18.408 1.00 79.75 293 ILE A C 1
ATOM 2345 O O . ILE A 1 293 ? 35.416 6.280 -19.047 1.00 79.75 293 ILE A O 1
ATOM 2349 N N . GLU A 1 294 ? 36.768 7.868 -18.198 1.00 82.12 294 GLU A N 1
ATOM 2350 C CA . GLU A 1 294 ? 36.054 8.995 -18.788 1.00 82.12 294 GLU A CA 1
ATOM 2351 C C . GLU A 1 294 ? 36.004 8.855 -20.311 1.00 82.12 294 GLU A C 1
ATOM 2353 O O . GLU A 1 294 ? 37.012 8.552 -20.945 1.00 82.12 294 GLU A O 1
ATOM 2358 N N . GLY A 1 295 ? 34.824 9.014 -20.911 1.00 75.75 295 GLY A N 1
ATOM 2359 C CA . GLY A 1 295 ? 34.674 8.985 -22.369 1.00 75.75 295 GLY A CA 1
ATOM 2360 C C . GLY A 1 295 ? 34.813 7.606 -23.039 1.00 75.75 295 GLY A C 1
ATOM 2361 O O . GLY A 1 295 ? 34.403 7.442 -24.189 1.00 75.75 295 GLY A O 1
ATOM 2362 N N . HIS A 1 296 ? 35.340 6.591 -22.349 1.00 82.56 296 HIS A N 1
ATOM 2363 C CA . HIS A 1 296 ? 35.626 5.287 -22.949 1.00 82.56 296 HIS A CA 1
ATOM 2364 C C . HIS A 1 296 ? 34.361 4.437 -23.150 1.00 82.56 296 HIS A C 1
ATOM 2366 O O . HIS A 1 296 ? 33.552 4.267 -22.241 1.00 82.56 296 HIS A O 1
ATOM 2372 N N . GLY A 1 297 ? 34.205 3.833 -24.334 1.00 80.00 297 GLY A N 1
ATOM 2373 C CA . GLY A 1 297 ? 33.087 2.925 -24.635 1.00 80.00 297 GLY A CA 1
ATOM 2374 C C . GLY A 1 297 ? 31.749 3.617 -24.939 1.00 80.00 297 GLY A C 1
ATOM 2375 O O . GLY A 1 297 ? 30.733 2.938 -25.106 1.00 80.00 297 GLY A O 1
ATOM 2376 N N . LEU A 1 298 ? 31.736 4.948 -25.072 1.00 87.31 298 LEU A N 1
ATOM 2377 C CA . LEU A 1 298 ? 30.523 5.726 -25.351 1.00 87.31 298 LEU A CA 1
ATOM 2378 C C . LEU A 1 298 ? 30.003 5.578 -26.789 1.00 87.31 298 LEU A C 1
ATOM 2380 O O . LEU A 1 298 ? 28.839 5.879 -27.049 1.00 87.31 298 LEU A O 1
ATOM 2384 N N . THR A 1 299 ? 30.807 5.064 -27.725 1.00 86.94 299 THR A N 1
ATOM 2385 C CA . THR A 1 299 ? 30.434 4.938 -29.145 1.00 86.94 299 THR A CA 1
ATOM 2386 C C . THR A 1 299 ? 29.107 4.204 -29.337 1.00 86.94 299 THR A C 1
ATOM 2388 O O . THR A 1 299 ? 28.242 4.674 -30.072 1.00 86.94 299 THR A O 1
ATOM 2391 N N . LYS A 1 300 ? 28.880 3.090 -28.623 1.00 85.06 300 LYS A N 1
ATOM 2392 C CA . LYS A 1 300 ? 27.617 2.331 -28.714 1.00 85.06 300 LYS A CA 1
ATOM 2393 C C . LYS A 1 300 ? 26.410 3.157 -28.256 1.00 85.06 300 LYS A C 1
ATOM 2395 O O . LYS A 1 300 ? 25.342 3.059 -28.859 1.00 85.06 300 LYS A O 1
ATOM 2400 N N . MET A 1 301 ? 26.574 3.965 -27.207 1.00 87.31 301 MET A N 1
ATOM 2401 C CA . MET A 1 301 ? 25.539 4.876 -26.712 1.00 87.31 301 MET A CA 1
ATOM 2402 C C . MET A 1 301 ? 25.236 5.955 -27.754 1.00 87.31 301 MET A C 1
ATOM 2404 O O . MET A 1 301 ? 24.081 6.121 -28.144 1.00 87.31 301 MET A O 1
ATOM 2408 N N . LEU A 1 302 ? 26.273 6.636 -28.247 1.00 86.38 302 LEU A N 1
ATOM 2409 C CA . LEU A 1 302 ? 26.150 7.723 -29.218 1.00 86.38 302 LEU A CA 1
ATOM 2410 C C . LEU A 1 302 ? 25.514 7.246 -30.527 1.00 86.38 302 LEU A C 1
ATOM 2412 O O . LEU A 1 302 ? 24.559 7.857 -30.997 1.00 86.38 302 LEU A O 1
ATOM 2416 N N . VAL A 1 303 ? 25.954 6.106 -31.070 1.00 88.12 303 VAL A N 1
ATOM 2417 C CA . VAL A 1 303 ? 25.375 5.512 -32.288 1.00 88.12 303 VAL A CA 1
ATOM 2418 C C . VAL A 1 303 ? 23.883 5.221 -32.111 1.00 88.12 303 VAL A C 1
ATOM 2420 O O . VAL A 1 303 ? 23.088 5.509 -33.007 1.00 88.12 303 VAL A O 1
ATOM 2423 N N . ARG A 1 304 ? 23.470 4.684 -30.955 1.00 84.62 304 ARG A N 1
ATOM 2424 C CA . ARG A 1 304 ? 22.050 4.417 -30.665 1.00 84.62 304 ARG A CA 1
ATOM 2425 C C . ARG A 1 304 ? 21.232 5.703 -30.574 1.00 84.62 304 ARG A C 1
ATOM 2427 O O . ARG A 1 304 ? 20.137 5.747 -31.133 1.00 84.62 304 ARG A O 1
ATOM 2434 N N . ILE A 1 305 ? 21.765 6.738 -29.926 1.00 84.06 305 ILE A N 1
ATOM 2435 C CA . ILE A 1 305 ? 21.117 8.052 -29.832 1.00 84.06 305 ILE A CA 1
ATOM 2436 C C . ILE A 1 305 ? 20.971 8.662 -31.231 1.00 84.06 305 ILE A C 1
ATOM 2438 O O . ILE A 1 305 ? 19.859 8.982 -31.640 1.00 84.06 305 ILE A O 1
ATOM 2442 N N . VAL A 1 306 ? 22.048 8.730 -32.018 1.00 86.00 306 VAL A N 1
ATOM 2443 C CA . VAL A 1 306 ? 22.012 9.258 -33.392 1.00 86.00 306 VAL A CA 1
ATOM 2444 C C . VAL A 1 306 ? 21.010 8.488 -34.253 1.00 86.00 306 VAL A C 1
ATOM 2446 O O . VAL A 1 306 ? 20.208 9.098 -34.957 1.00 86.00 306 VAL A O 1
ATOM 2449 N N . LYS A 1 307 ? 20.993 7.150 -34.174 1.00 86.38 307 LYS A N 1
ATOM 2450 C CA . LYS A 1 307 ? 20.029 6.315 -34.907 1.00 86.38 307 LYS A CA 1
ATOM 2451 C C . LYS A 1 307 ? 18.584 6.625 -34.510 1.00 86.38 307 LYS A C 1
ATOM 2453 O O . LYS A 1 307 ? 17.729 6.702 -35.388 1.00 86.38 307 LYS A O 1
ATOM 2458 N N . ARG A 1 308 ? 18.310 6.822 -33.216 1.00 82.19 308 ARG A N 1
ATOM 2459 C CA . ARG A 1 308 ? 16.984 7.213 -32.712 1.00 82.19 308 ARG A CA 1
ATOM 2460 C C . ARG A 1 308 ? 16.556 8.570 -33.273 1.00 82.19 308 ARG A C 1
ATOM 2462 O O . ARG A 1 308 ? 15.476 8.667 -33.838 1.00 82.19 308 ARG A O 1
ATOM 2469 N N . TYR A 1 309 ? 17.425 9.575 -33.213 1.00 79.38 309 TYR A N 1
ATOM 2470 C CA . TYR A 1 309 ? 17.139 10.911 -33.748 1.00 79.38 309 TYR A CA 1
ATOM 2471 C C . TYR A 1 309 ? 16.936 10.920 -35.263 1.00 79.38 309 TYR A C 1
ATOM 2473 O O . TYR A 1 309 ? 16.035 11.596 -35.754 1.00 79.38 309 TYR A O 1
ATOM 2481 N N . LYS A 1 310 ? 17.729 10.137 -36.006 1.00 82.50 310 LYS A N 1
ATOM 2482 C CA . LYS A 1 310 ? 17.523 9.949 -37.446 1.00 82.50 310 LYS A CA 1
ATOM 2483 C C . LYS A 1 310 ? 16.144 9.354 -37.725 1.00 82.50 310 LYS A C 1
ATOM 2485 O O . LYS A 1 310 ? 15.429 9.907 -38.543 1.00 82.50 310 LYS A O 1
ATOM 2490 N N . LYS A 1 311 ? 15.737 8.297 -37.011 1.00 79.38 311 LYS A N 1
ATOM 2491 C CA . LYS A 1 311 ? 14.397 7.698 -37.160 1.00 79.38 311 LYS A CA 1
ATOM 2492 C C . LYS A 1 311 ? 13.266 8.683 -36.843 1.00 79.38 311 LYS A C 1
ATOM 2494 O O . LYS A 1 311 ? 12.309 8.741 -37.596 1.00 79.38 311 LYS A O 1
ATOM 2499 N N . CYS A 1 312 ? 13.387 9.480 -35.780 1.00 69.75 312 CYS A N 1
ATOM 2500 C CA . CYS A 1 312 ? 12.367 10.474 -35.421 1.00 69.75 312 CYS A CA 1
ATOM 2501 C C . CYS A 1 312 ? 12.265 11.640 -36.421 1.00 69.75 312 CYS A C 1
ATOM 2503 O O . CYS A 1 312 ? 11.206 12.242 -36.522 1.00 69.75 312 CYS A O 1
ATOM 2505 N N . ARG A 1 313 ? 13.336 11.962 -37.163 1.00 58.94 313 ARG A N 1
ATOM 2506 C CA . ARG A 1 313 ? 13.304 12.952 -38.260 1.00 58.94 313 ARG A CA 1
ATOM 2507 C C . ARG A 1 313 ? 12.677 12.424 -39.555 1.00 58.94 313 ARG A C 1
ATOM 2509 O O . ARG A 1 313 ? 12.432 13.221 -40.450 1.00 58.94 313 ARG A O 1
ATOM 2516 N N . TYR A 1 314 ? 12.401 11.123 -39.639 1.00 42.38 314 TYR A N 1
ATOM 2517 C CA . TYR A 1 314 ? 11.608 10.515 -40.705 1.00 42.38 314 TYR A CA 1
ATOM 2518 C C . TYR A 1 314 ? 10.274 9.992 -40.142 1.00 42.38 314 TYR A C 1
ATOM 2520 O O . TYR A 1 314 ? 10.089 8.776 -40.061 1.00 42.38 314 TYR A O 1
ATOM 2528 N N . PRO A 1 315 ? 9.304 10.843 -39.757 1.00 39.50 315 PRO A N 1
ATOM 2529 C CA . PRO A 1 315 ? 7.926 10.426 -39.930 1.00 39.50 315 PRO A CA 1
ATOM 2530 C C . PRO A 1 315 ? 7.713 10.343 -41.442 1.00 39.50 315 PRO A C 1
ATOM 2532 O O . PRO A 1 315 ? 7.81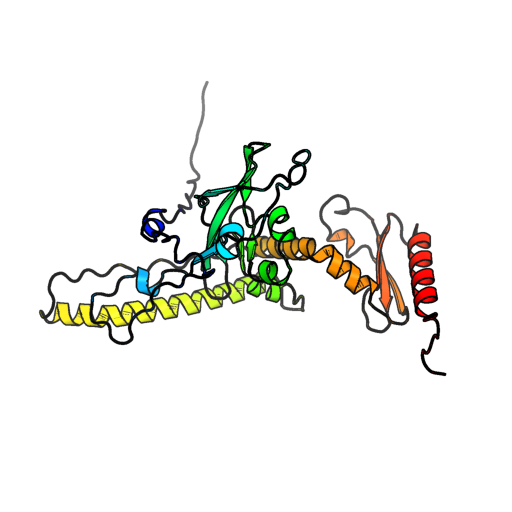6 11.341 -42.152 1.00 39.50 315 PRO A O 1
ATOM 2535 N N . SER A 1 316 ? 7.506 9.134 -41.957 1.00 35.47 316 SER A N 1
ATOM 2536 C CA . SER A 1 316 ? 7.003 8.949 -43.312 1.00 35.47 316 SER A CA 1
ATOM 2537 C C . SER A 1 316 ? 5.751 9.805 -43.463 1.00 35.47 316 SER A C 1
ATOM 2539 O O . SER A 1 316 ? 4.722 9.510 -42.855 1.00 35.47 316 SER A O 1
ATOM 2541 N N . SER A 1 317 ? 5.856 10.859 -44.263 1.00 34.44 317 SER A N 1
ATOM 2542 C CA . SER A 1 317 ? 4.733 11.547 -44.870 1.00 34.44 317 SER A CA 1
ATOM 2543 C C . SER A 1 317 ? 3.947 10.526 -45.693 1.00 34.44 317 SER A C 1
ATOM 2545 O O . SER A 1 317 ? 4.222 10.294 -46.868 1.00 34.44 317 SER A O 1
ATOM 2547 N N . ARG A 1 318 ? 2.993 9.857 -45.058 1.00 35.09 318 ARG A N 1
ATOM 2548 C CA . ARG A 1 318 ? 1.804 9.368 -45.742 1.00 35.09 318 ARG A CA 1
ATOM 2549 C C . ARG A 1 318 ? 0.645 10.124 -45.128 1.00 35.09 318 ARG A C 1
ATOM 2551 O O . ARG A 1 318 ? 0.124 9.717 -44.096 1.00 35.09 318 ARG A O 1
ATOM 2558 N N . ASN A 1 319 ? 0.293 11.240 -45.759 1.00 31.67 319 ASN A N 1
ATOM 2559 C CA . ASN A 1 319 ? -1.089 11.695 -45.737 1.00 31.67 319 ASN A CA 1
ATOM 2560 C C . ASN A 1 319 ? -1.930 10.565 -46.352 1.00 31.67 319 ASN A C 1
ATOM 2562 O O . ASN A 1 319 ? -1.661 10.193 -47.495 1.00 31.67 319 ASN A O 1
ATOM 2566 N N . PRO A 1 320 ? -2.920 9.991 -45.656 1.00 41.72 320 PRO A N 1
ATOM 2567 C CA . PRO A 1 320 ? -4.124 9.567 -46.341 1.00 41.72 320 PRO A CA 1
ATOM 2568 C C . PRO A 1 320 ? -4.927 10.839 -46.649 1.00 41.72 320 PRO A C 1
ATOM 2570 O O . PRO A 1 320 ? -5.076 11.684 -45.770 1.00 41.72 320 PRO A O 1
ATOM 2573 N N . LEU A 1 321 ? -5.444 10.947 -47.873 1.00 38.56 321 LEU A N 1
ATOM 2574 C CA . LEU A 1 321 ? -6.152 12.099 -48.461 1.00 38.56 321 LEU A CA 1
ATOM 2575 C C . LEU A 1 321 ? -5.247 13.087 -49.215 1.00 38.56 321 LEU A C 1
ATOM 2577 O O . LEU A 1 321 ? -4.977 14.208 -48.786 1.00 38.56 321 LEU A O 1
ATOM 2581 N N . SER A 1 322 ? -4.804 12.648 -50.391 1.00 34.41 322 SER A N 1
ATOM 2582 C CA . SER A 1 322 ? -4.750 13.428 -51.638 1.00 34.41 322 SER A CA 1
ATOM 2583 C C . SER A 1 322 ? -4.856 12.435 -52.783 1.00 34.41 322 SER A C 1
ATOM 2585 O O . SER A 1 322 ? -4.071 11.461 -52.748 1.00 34.41 322 SER A O 1
#

Sequence (322 aa):
MEDNPTKGRSAVDIKSPVPLDQLRRVELVPEHLNQLWWHPPQPAVAVNSLPGVDRYFARPLLLWMPRKQWKVQLYCPHPGCDKQELASAGINQKVRQVVDIDGFYNLACDNLECMKCRRRVLSWSHAILSQLDIGHRVQFPCILTAKDACDMRIVLLLRNRGFGNSCSQIRNKVDEQHHEAWLRQNAHYLTDCEGFINASQSGLLVNVSIDDPPERASLPRHRWFMNIYIQDVFQRLDEIKASITSVSGRILKMDSTKKVVKKLAGRPAKTALWCTNVGNEHGQILNSVMTTIEGHGLTKMLVRIVKRYKKCRYPSSRNPLS

pLDDT: mean 81.74, std 19.61, range [22.06, 97.5]

Organism: Dreissena polymorpha (NCBI:txid45954)